Protein AF-0000000072571001 (afdb_homodimer)

Solvent-accessible surface area (backbone atoms only — not comparable to full-atom values): 11442 Å² total; per-residue (Å²): 90,80,46,76,48,47,77,56,49,89,72,65,44,28,41,32,42,46,76,51,81,82,57,65,78,68,49,34,85,64,56,38,36,53,53,48,51,53,49,52,52,49,49,47,65,75,40,72,83,44,43,31,42,28,34,74,52,40,66,81,43,56,66,58,53,50,48,39,51,74,54,68,31,40,85,29,28,51,42,64,42,41,38,82,55,94,92,37,71,28,27,36,32,29,35,32,39,43,59,88,65,54,80,128,90,80,46,76,48,48,77,57,50,89,72,64,44,28,42,31,42,47,74,49,82,81,57,66,76,67,50,34,82,66,55,39,36,53,52,47,50,53,49,51,53,51,49,46,65,74,40,71,83,44,42,30,44,28,36,74,52,40,67,80,43,55,68,58,52,50,46,38,52,74,54,67,31,40,84,28,27,49,41,63,41,42,36,80,55,93,94,36,72,28,27,36,31,29,35,32,38,43,59,88,64,54,81,129

Sequence (208 aa):
MLSAYWEDGKLQKWLEFGIVIYDSKLWGRGIGQDALSFWLKHLFETYPKIQHIGFTTWSGNQGMMRLGEKSGLKLEGQIRKVRYWQETWYDSIKYGILREELKKMLSAYWEDGKLQKWLEFGIVIYDSKLWGRGIGQDALSFWLKHLFETYPKIQHIGFTTWSGNQGMMRLGEKSGLKLEGQIRKVRYWQETWYDSIKYGILREELKK

Radius of gyration: 18.55 Å; Cα contacts (8 Å, |Δi|>4): 361; chains: 2; bounding box: 44×51×36 Å

Foldseek 3Di:
DKAKDAPVPPVRQAIEMDDDDDDVVCCPVPNVLVVVLVVVVVVCVVPVRYFKYKYKDKPVPVVVVSSLVSNPWDWDDWAFQPDDDPNDGITITMTMDTPVRRDD/DKAKDAPVPPVRQAIEMDDDDPDVVCCPVPNVLVVVLVVVVVVCVVPVRYFKYKYKDKPVPVVVVSSLVSNPWDWDDWAFQPDDDPNDGITITMTMDTPVRRDD

InterPro domains:
  IPR000182 GNAT domain [PF13302] (9-74)
  IPR016181 Acyl-CoA N-acyltransferase [SSF55729] (6-99)

Structure (mmCIF, N/CA/C/O backbone):
data_AF-0000000072571001-model_v1
#
loop_
_entity.id
_entity.type
_entity.pdbx_description
1 polymer 'N-acetyltransferase domain-containing protein'
#
loop_
_atom_site.group_PDB
_atom_site.id
_atom_site.type_symbol
_atom_site.label_atom_id
_atom_site.label_alt_id
_atom_site.label_comp_id
_atom_site.label_asym_id
_atom_site.label_entity_id
_atom_site.label_seq_id
_atom_site.pdbx_PDB_ins_code
_atom_site.Cartn_x
_atom_site.Cartn_y
_atom_site.Cartn_z
_atom_site.occupancy
_atom_site.B_iso_or_equiv
_atom_site.auth_seq_id
_atom_site.auth_comp_id
_atom_site.auth_asym_id
_atom_site.auth_atom_id
_atom_site.pdbx_PDB_model_num
ATOM 1 N N . MET A 1 1 ? 7.125 22.031 0.861 1 77.56 1 MET A N 1
ATOM 2 C CA . MET A 1 1 ? 5.852 22.125 0.155 1 77.56 1 MET A CA 1
ATOM 3 C C . MET A 1 1 ? 5.02 20.875 0.349 1 77.56 1 MET A C 1
ATOM 5 O O . MET A 1 1 ? 5.535 19.75 0.251 1 77.56 1 MET A O 1
ATOM 9 N N . LEU A 1 2 ? 3.766 21.109 0.788 1 82.94 2 LEU A N 1
ATOM 10 C CA . LEU A 1 2 ? 2.816 20.016 1.033 1 82.94 2 LEU A CA 1
ATOM 11 C C . LEU A 1 2 ? 1.814 19.906 -0.11 1 82.94 2 LEU A C 1
ATOM 13 O O . LEU A 1 2 ? 1.333 20.922 -0.621 1 82.94 2 LEU A O 1
ATOM 17 N N . SER A 1 3 ? 1.668 18.797 -0.63 1 92.31 3 SER A N 1
ATOM 18 C CA . SER A 1 3 ? 0.665 18.547 -1.66 1 92.31 3 SER A CA 1
ATOM 19 C C . SER A 1 3 ? -0.26 17.406 -1.266 1 92.31 3 SER A C 1
ATOM 21 O O . SER A 1 3 ? 0.086 16.578 -0.411 1 92.31 3 SER A O 1
ATOM 23 N N . ALA A 1 4 ? -1.511 17.469 -1.817 1 96.62 4 ALA A N 1
ATOM 24 C CA . ALA A 1 4 ? -2.477 16.391 -1.613 1 96.62 4 ALA A CA 1
ATOM 25 C C . ALA A 1 4 ? -3.037 15.906 -2.945 1 96.62 4 ALA A C 1
ATOM 27 O O . ALA A 1 4 ? -3.232 16.688 -3.873 1 96.62 4 ALA A O 1
ATOM 28 N N . TYR A 1 5 ? -3.238 14.594 -3.047 1 97 5 TYR A N 1
ATOM 29 C CA . TYR A 1 5 ? -3.781 14.039 -4.285 1 97 5 TYR A CA 1
ATOM 30 C C . TYR A 1 5 ? -4.625 12.805 -4.004 1 97 5 TYR A C 1
ATOM 32 O O . TYR A 1 5 ? -4.469 12.156 -2.963 1 97 5 TYR A O 1
ATOM 40 N N . TRP A 1 6 ? -5.445 12.477 -4.969 1 97.94 6 TRP A N 1
ATOM 41 C CA . TRP A 1 6 ? -6.328 11.328 -4.832 1 97.94 6 TRP A CA 1
ATOM 42 C C . TRP A 1 6 ? -5.695 10.078 -5.43 1 97.94 6 TRP A C 1
ATOM 44 O O . TRP A 1 6 ? -5.496 9.992 -6.645 1 97.94 6 TRP A O 1
ATOM 54 N N . GLU A 1 7 ? -5.488 9.125 -4.559 1 97.19 7 GLU A N 1
ATOM 55 C CA . GLU A 1 7 ? -4.875 7.875 -5 1 97.19 7 GLU A CA 1
ATOM 56 C C . GLU A 1 7 ? -5.836 7.07 -5.871 1 97.19 7 GLU A C 1
ATOM 58 O O . GLU A 1 7 ? -5.406 6.34 -6.766 1 97.19 7 GLU A O 1
ATOM 63 N N . ASP A 1 8 ? -7.129 7.262 -5.641 1 96.75 8 ASP A N 1
ATOM 64 C CA . ASP A 1 8 ? -8.133 6.488 -6.363 1 96.75 8 ASP A CA 1
ATOM 65 C C . ASP A 1 8 ? -8.781 7.324 -7.465 1 96.75 8 ASP A C 1
ATOM 67 O O . ASP A 1 8 ? -9.875 7 -7.934 1 96.75 8 ASP A O 1
ATOM 71 N N . GLY A 1 9 ? -8.148 8.461 -7.773 1 95.38 9 GLY A N 1
ATOM 72 C CA . GLY A 1 9 ? -8.594 9.281 -8.891 1 95.38 9 GLY A CA 1
ATOM 73 C C . GLY A 1 9 ? -9.93 9.961 -8.625 1 95.38 9 GLY A C 1
ATOM 74 O O . GLY A 1 9 ? -10.086 10.672 -7.637 1 95.38 9 GLY A O 1
ATOM 75 N N . LYS A 1 10 ? -10.852 9.633 -9.508 1 96 10 LYS A N 1
ATOM 76 C CA . LYS A 1 10 ? -12.109 10.375 -9.492 1 96 10 LYS A CA 1
ATOM 77 C C . LYS A 1 10 ? -13 9.914 -8.336 1 96 10 LYS A C 1
ATOM 79 O O . LYS A 1 10 ? -13.961 10.594 -7.984 1 96 10 LYS A O 1
ATOM 84 N N . LEU A 1 11 ? -12.703 8.828 -7.766 1 95.5 11 LEU A N 1
ATOM 85 C CA . LEU A 1 11 ? -13.508 8.312 -6.664 1 95.5 11 LEU A CA 1
ATOM 86 C C . LEU A 1 11 ? -13.398 9.211 -5.441 1 95.5 11 LEU A C 1
ATOM 88 O O . LEU A 1 11 ? -14.359 9.367 -4.691 1 95.5 11 LEU A O 1
ATOM 92 N N . GLN A 1 12 ? -12.172 9.844 -5.215 1 97.38 12 GLN A N 1
ATOM 93 C CA . GLN A 1 12 ? -11.906 10.844 -4.18 1 97.38 12 GLN A CA 1
ATOM 94 C C . GLN A 1 12 ? -12.281 10.305 -2.799 1 97.38 12 GLN A C 1
ATOM 96 O O . GLN A 1 12 ? -12.969 10.977 -2.033 1 97.38 12 GLN A O 1
ATOM 101 N N . LYS A 1 13 ? -11.828 9.07 -2.512 1 97.94 13 LYS A N 1
ATOM 102 C CA . LYS A 1 13 ? -12.062 8.453 -1.211 1 97.94 13 LYS A CA 1
ATOM 103 C C . LYS A 1 13 ? -10.75 8.086 -0.531 1 97.94 13 LYS A C 1
ATOM 105 O O . LYS A 1 13 ? -10.727 7.738 0.652 1 97.94 13 LYS A O 1
ATOM 110 N N . TRP A 1 14 ? -9.703 8.18 -1.283 1 98.56 14 TRP A N 1
ATOM 111 C CA . TRP A 1 14 ? -8.375 7.824 -0.791 1 98.56 14 TRP A CA 1
ATOM 112 C C . TRP A 1 14 ? -7.391 8.969 -1.017 1 98.56 14 TRP A C 1
ATOM 114 O O . TRP A 1 14 ? -6.801 9.078 -2.094 1 98.56 14 TRP A O 1
ATOM 124 N N . LEU A 1 15 ? -7.188 9.758 0.065 1 98.44 15 LEU A N 1
ATOM 125 C CA . LEU A 1 15 ? -6.348 10.945 -0.048 1 98.44 15 LEU A CA 1
ATOM 126 C C . LEU A 1 15 ? -4.938 10.664 0.459 1 98.44 15 LEU A C 1
ATOM 128 O O . LEU A 1 15 ? -4.762 10.109 1.547 1 98.44 15 LEU A O 1
ATOM 132 N N . GLU A 1 16 ? -4 10.984 -0.342 1 98.06 16 GLU A N 1
ATOM 133 C CA . GLU A 1 16 ? -2.586 10.938 0.02 1 98.06 16 GLU A CA 1
ATOM 134 C C . GLU A 1 16 ? -1.961 12.328 -0.024 1 98.06 16 GLU A C 1
ATOM 136 O O . GLU A 1 16 ? -2.455 13.219 -0.726 1 98.06 16 GLU A O 1
ATOM 141 N N . PHE A 1 17 ? -0.935 12.43 0.786 1 96.06 17 PHE A N 1
ATOM 142 C CA . PHE A 1 17 ? -0.215 13.695 0.697 1 96.06 17 PHE A CA 1
ATOM 143 C C . PHE A 1 17 ? 1.276 13.453 0.494 1 96.06 17 PHE A C 1
ATOM 145 O O . PHE A 1 17 ? 1.768 12.344 0.71 1 96.06 17 PHE A O 1
ATOM 152 N N . GLY A 1 18 ? 1.906 14.422 -0.068 1 91.94 18 GLY A N 1
ATOM 153 C CA . GLY A 1 18 ? 3.344 14.445 -0.285 1 91.94 18 GLY A CA 1
ATOM 154 C C . GLY A 1 18 ? 4.012 15.695 0.241 1 91.94 18 GLY A C 1
ATOM 155 O O . GLY A 1 18 ? 3.391 16.766 0.3 1 91.94 18 GLY A O 1
ATOM 156 N N . ILE A 1 19 ? 5.258 15.438 0.674 1 83.88 19 ILE A N 1
ATOM 157 C CA . ILE A 1 19 ? 6.02 16.562 1.22 1 83.88 19 ILE A CA 1
ATOM 158 C C . ILE A 1 19 ? 7.359 16.672 0.499 1 83.88 19 ILE A C 1
ATOM 160 O O . ILE A 1 19 ? 8.047 15.672 0.296 1 83.88 19 ILE A O 1
ATOM 164 N N . VAL A 1 20 ? 7.562 17.812 -0.087 1 75.56 20 VAL A N 1
ATOM 165 C CA . VAL A 1 20 ? 8.891 18.094 -0.625 1 75.56 20 VAL A CA 1
ATOM 166 C C . VAL A 1 20 ? 9.656 19 0.345 1 75.56 20 VAL A C 1
ATOM 168 O O . VAL A 1 20 ? 9.203 20.094 0.675 1 75.56 20 VAL A O 1
ATOM 171 N N . ILE A 1 21 ? 10.648 18.359 0.998 1 65.69 21 ILE A N 1
ATOM 172 C CA . ILE A 1 21 ? 11.422 19.125 1.979 1 65.69 21 ILE A CA 1
ATOM 173 C C . ILE A 1 21 ? 12.602 19.797 1.293 1 65.69 21 ILE A C 1
ATOM 175 O O . ILE A 1 21 ? 13.477 19.125 0.743 1 65.69 21 ILE A O 1
ATOM 179 N N . TYR A 1 22 ? 12.508 21 0.86 1 59.5 22 TYR A N 1
ATOM 180 C CA . TYR A 1 22 ? 13.625 21.703 0.242 1 59.5 22 TYR A CA 1
ATOM 181 C C . TYR A 1 22 ? 14.688 22.062 1.276 1 59.5 22 TYR A C 1
ATOM 183 O O . TYR A 1 22 ? 15.883 21.875 1.042 1 59.5 22 TYR A O 1
ATOM 191 N N . ASP A 1 23 ? 14.305 22.875 2.355 1 56.62 23 ASP A N 1
ATOM 192 C CA . ASP A 1 23 ? 15.297 23.344 3.314 1 56.62 23 ASP A CA 1
ATOM 193 C C . ASP A 1 23 ? 15.156 22.625 4.652 1 56.62 23 ASP A C 1
ATOM 195 O O . ASP A 1 23 ? 14.219 22.891 5.41 1 56.62 23 ASP A O 1
ATOM 199 N N . SER A 1 24 ? 15.922 21.594 4.793 1 58.06 24 SER A N 1
ATOM 200 C CA . SER A 1 24 ? 15.977 20.734 5.98 1 58.06 24 SER A CA 1
ATOM 201 C C . SER A 1 24 ? 15.914 21.578 7.254 1 58.06 24 SER A C 1
ATOM 203 O O . SER A 1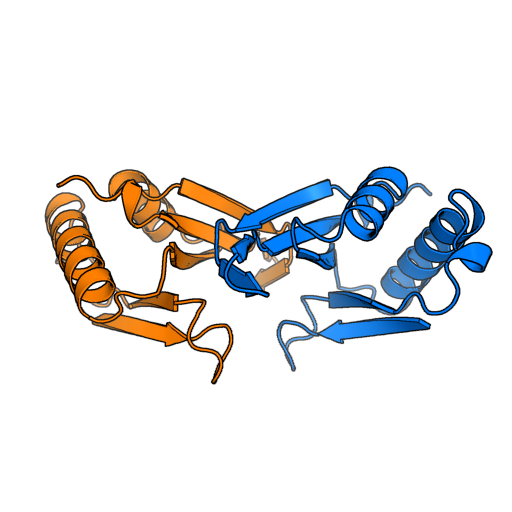 24 ? 15.398 21.109 8.281 1 58.06 24 SER A O 1
ATOM 205 N N . LYS A 1 25 ? 16.453 22.766 7.195 1 57.81 25 LYS A N 1
ATOM 206 C CA . LYS A 1 25 ? 16.531 23.594 8.391 1 57.81 25 LYS A CA 1
ATOM 207 C C . LYS A 1 25 ? 15.148 24 8.883 1 57.81 25 LYS A C 1
ATOM 209 O O . LYS A 1 25 ? 14.953 24.234 10.078 1 57.81 25 LYS A O 1
ATOM 214 N N . LEU A 1 26 ? 14.32 24.219 7.973 1 55.47 26 LEU A N 1
ATOM 215 C CA . LEU A 1 26 ? 12.977 24.672 8.312 1 55.47 26 LEU A CA 1
ATOM 216 C C . LEU A 1 26 ? 12.141 23.531 8.852 1 55.47 26 LEU A C 1
ATOM 218 O O . LEU A 1 26 ? 11.141 23.75 9.547 1 55.47 26 LEU A O 1
ATOM 222 N N . TRP A 1 27 ? 12.539 22.422 8.438 1 59.16 27 TRP A N 1
ATOM 223 C CA . TRP A 1 27 ? 11.797 21.25 8.891 1 59.16 27 TRP A CA 1
ATOM 224 C C . TRP A 1 27 ? 12.438 20.656 10.141 1 59.16 27 TRP A C 1
ATOM 226 O O . TRP A 1 27 ? 12.477 19.438 10.305 1 59.16 27 TRP A O 1
ATOM 236 N N . GLY A 1 28 ? 13.047 21.672 10.789 1 58.56 28 GLY A N 1
ATOM 237 C CA . GLY A 1 28 ? 13.516 21.109 12.047 1 58.56 28 GLY A CA 1
ATOM 238 C C . GLY A 1 28 ? 12.469 20.281 12.758 1 58.56 28 GLY A C 1
ATOM 239 O O . GLY A 1 28 ? 11.289 20.312 12.398 1 58.56 28 GLY A O 1
ATOM 240 N N . ARG A 1 29 ? 12.797 19.328 13.688 1 63.16 29 ARG A N 1
ATOM 241 C CA . ARG A 1 29 ? 12.031 18.234 14.266 1 63.16 29 ARG A CA 1
ATOM 242 C C . ARG A 1 29 ? 10.695 18.734 14.812 1 63.16 29 ARG A C 1
ATOM 244 O O . ARG A 1 29 ? 9.664 18.094 14.602 1 63.16 29 ARG A O 1
ATOM 251 N N . GLY A 1 30 ? 10.586 20.047 15.234 1 69.56 30 GLY A N 1
ATOM 252 C CA . GLY A 1 30 ? 9.406 20.516 15.945 1 69.56 30 GLY A CA 1
ATOM 253 C C . GLY A 1 30 ? 8.461 21.328 15.078 1 69.56 30 GLY A C 1
ATOM 254 O O . GLY A 1 30 ? 7.25 21.094 15.078 1 69.56 30 GLY A O 1
ATOM 255 N N . ILE A 1 31 ? 8.914 22.031 14.18 1 73.12 31 ILE A N 1
ATOM 256 C CA . ILE A 1 31 ? 8.109 22.922 13.352 1 73.12 31 ILE A CA 1
ATOM 257 C C . ILE A 1 31 ? 7.434 22.125 12.234 1 73.12 31 ILE A C 1
ATOM 259 O O . ILE A 1 31 ? 6.254 22.328 11.938 1 73.12 31 ILE A O 1
ATOM 263 N N . GLY A 1 32 ? 8.141 21.234 11.766 1 76.19 32 GLY A N 1
ATOM 264 C CA . GLY A 1 32 ? 7.621 20.391 10.703 1 76.19 32 GLY A CA 1
ATOM 265 C C . GLY A 1 32 ? 6.457 19.516 11.148 1 76.19 32 GLY A C 1
ATOM 266 O O . GLY A 1 32 ? 5.445 19.422 10.445 1 76.19 32 GLY A O 1
ATOM 267 N N . GLN A 1 33 ? 6.582 19.016 12.32 1 84 33 GLN A N 1
ATOM 268 C CA . GLN A 1 33 ? 5.539 18.156 12.875 1 84 33 GLN A CA 1
ATOM 269 C C . GLN A 1 33 ? 4.254 18.953 13.117 1 84 33 GLN A C 1
ATOM 271 O O . GLN A 1 33 ? 3.162 18.484 12.773 1 84 33 GLN A O 1
ATOM 276 N N . ASP A 1 34 ? 4.434 20.062 13.703 1 83.94 34 ASP A N 1
ATOM 277 C CA . ASP A 1 34 ? 3.279 20.906 13.992 1 83.94 34 ASP A CA 1
ATOM 278 C C . ASP A 1 34 ? 2.578 21.344 12.711 1 83.94 34 ASP A C 1
ATOM 280 O O . ASP A 1 34 ? 1.348 21.344 12.641 1 83.94 34 ASP A O 1
ATOM 284 N N . ALA A 1 35 ? 3.332 21.734 11.773 1 84.5 35 ALA A N 1
ATOM 285 C CA . ALA A 1 35 ? 2.781 22.172 10.492 1 84.5 35 ALA A CA 1
ATOM 286 C C . ALA A 1 35 ? 2.01 21.031 9.812 1 84.5 35 ALA A C 1
ATOM 288 O O . ALA A 1 35 ? 0.923 21.25 9.281 1 84.5 35 ALA A O 1
ATOM 289 N N . LEU A 1 36 ? 2.521 19.891 9.898 1 88.69 36 LEU A N 1
ATOM 290 C CA . LEU A 1 36 ? 1.857 18.734 9.297 1 88.69 36 LEU A CA 1
ATOM 291 C C . LEU A 1 36 ? 0.542 18.438 10.008 1 88.69 36 LEU A C 1
ATOM 293 O O . LEU A 1 36 ? -0.477 18.188 9.352 1 88.69 36 LEU A O 1
ATOM 297 N N . SER A 1 37 ? 0.605 18.484 11.242 1 89.44 37 SER A N 1
ATOM 298 C CA . SER A 1 37 ? -0.593 18.203 12.031 1 89.44 37 SER A CA 1
ATOM 299 C C . SER A 1 37 ? -1.712 19.188 11.688 1 89.44 37 SER A C 1
ATOM 301 O O . SER A 1 37 ? -2.865 18.781 11.516 1 89.44 37 SER A O 1
ATOM 303 N N . PHE A 1 38 ? -1.373 20.438 11.656 1 90.06 38 PHE A N 1
ATOM 304 C CA . PHE A 1 38 ? -2.354 21.453 11.312 1 90.06 38 PHE A CA 1
ATOM 305 C C . PHE A 1 38 ? -2.889 21.234 9.898 1 90.06 38 PHE A C 1
ATOM 307 O O . PHE A 1 38 ? -4.09 21.375 9.656 1 90.06 38 PHE A O 1
ATOM 314 N N . TRP A 1 39 ? -2.039 20.938 9.109 1 92.5 39 TRP A N 1
ATOM 315 C CA . TRP A 1 39 ? -2.428 20.75 7.719 1 92.5 39 TRP A CA 1
ATOM 316 C C . TRP A 1 39 ? -3.334 19.531 7.57 1 92.5 39 TRP A C 1
ATOM 318 O O . TRP A 1 39 ? -4.324 19.578 6.832 1 92.5 39 TRP A O 1
ATOM 328 N N . LEU A 1 40 ? -3.045 18.453 8.234 1 95.06 40 LEU A N 1
ATOM 329 C CA . LEU A 1 40 ? -3.887 17.266 8.203 1 95.06 40 LEU A CA 1
ATOM 330 C C . LEU A 1 40 ? -5.293 17.578 8.711 1 95.06 40 LEU A C 1
ATOM 332 O O . LEU A 1 40 ? -6.281 17.125 8.125 1 95.06 40 LEU A O 1
ATOM 336 N N . LYS A 1 41 ? -5.312 18.328 9.758 1 95.31 41 LYS A N 1
ATOM 337 C CA . LYS A 1 41 ? -6.609 18.75 10.281 1 95.31 41 LYS A CA 1
ATOM 338 C C . LYS A 1 41 ? -7.395 19.531 9.227 1 95.31 41 LYS A C 1
ATOM 340 O O . LYS A 1 41 ? -8.586 19.281 9.031 1 95.31 41 LYS A O 1
ATOM 345 N N . HIS A 1 42 ? -6.73 20.422 8.633 1 96.25 42 HIS A N 1
ATOM 346 C CA . HIS A 1 42 ? -7.348 21.219 7.582 1 96.25 42 HIS A CA 1
ATOM 347 C C . HIS A 1 42 ? -7.875 20.344 6.449 1 96.25 42 HIS A C 1
ATOM 349 O O . HIS A 1 42 ? -8.977 20.562 5.949 1 96.25 42 HIS A O 1
ATOM 355 N N . LEU A 1 43 ? -7.152 19.359 6.031 1 96.88 43 LEU A N 1
ATOM 356 C CA . LEU A 1 43 ? -7.555 18.469 4.949 1 96.88 43 LEU A CA 1
ATOM 357 C C . LEU A 1 43 ? -8.812 17.688 5.328 1 96.88 43 LEU A C 1
ATOM 359 O O . LEU A 1 43 ? -9.734 17.562 4.523 1 96.88 43 LEU A O 1
ATOM 363 N N . PHE A 1 44 ? -8.852 17.172 6.539 1 97.56 44 PHE A N 1
ATOM 364 C CA . PHE A 1 44 ? -10.031 16.438 6.988 1 97.56 44 PHE A CA 1
ATOM 365 C C . PHE A 1 44 ? -11.258 17.344 7.027 1 97.56 44 PHE A C 1
ATOM 367 O O . PHE A 1 44 ? -12.375 16.891 6.77 1 97.56 44 PHE A O 1
ATOM 374 N N . GLU A 1 45 ? -11.039 18.562 7.371 1 97 45 GLU A N 1
ATOM 375 C CA . GLU A 1 45 ? -12.148 19.516 7.387 1 97 45 GLU A CA 1
ATOM 376 C C . GLU A 1 45 ? -12.625 19.828 5.973 1 97 45 GLU A C 1
ATOM 378 O O . GLU A 1 45 ? -13.82 19.984 5.73 1 97 45 GLU A O 1
ATOM 383 N N . THR A 1 46 ? -11.711 19.938 5.09 1 97.12 46 THR A N 1
ATOM 384 C CA . THR A 1 46 ? -12 20.25 3.697 1 97.12 46 THR A CA 1
ATOM 385 C C . THR A 1 46 ? -12.727 19.094 3.018 1 97.12 46 THR A C 1
ATOM 387 O O . THR A 1 46 ? -13.594 19.312 2.172 1 97.12 46 THR A O 1
ATOM 390 N N . TYR A 1 47 ? -12.297 17.906 3.4 1 97.38 47 TYR A N 1
ATOM 391 C CA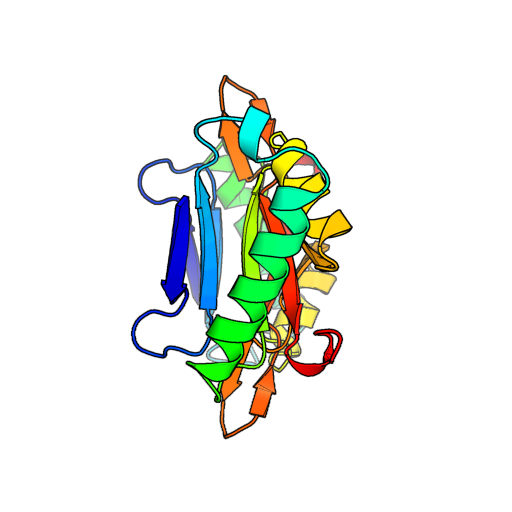 . TYR A 1 47 ? -12.898 16.703 2.83 1 97.38 47 TYR A CA 1
ATOM 392 C C . TYR A 1 47 ? -13.586 15.875 3.908 1 97.38 47 TYR A C 1
ATOM 394 O O . TYR A 1 47 ? -13.047 14.859 4.363 1 97.38 47 TYR A O 1
ATOM 402 N N . PRO A 1 48 ? -14.734 16.141 4.203 1 96.31 48 PRO A N 1
ATOM 403 C CA . PRO A 1 48 ? -15.406 15.547 5.367 1 96.31 48 PRO A CA 1
ATOM 404 C C . PRO A 1 48 ? -15.766 14.078 5.16 1 96.31 48 PRO A C 1
ATOM 406 O O . PRO A 1 48 ? -16.047 13.367 6.125 1 96.31 48 PRO A O 1
ATOM 409 N N . LYS A 1 49 ? -15.688 13.602 4 1 96.38 49 LYS A N 1
ATOM 410 C CA . LYS A 1 49 ? -16.141 12.234 3.742 1 96.38 49 LYS A CA 1
ATOM 411 C C . LYS A 1 49 ? -15.016 11.227 3.982 1 96.38 49 LYS A C 1
ATOM 413 O O . LYS A 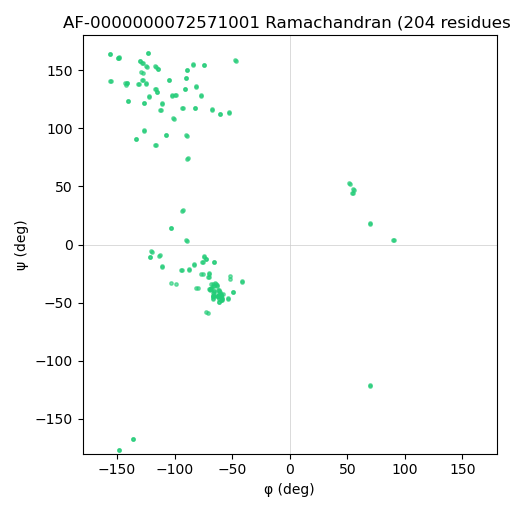1 49 ? -15.273 10.047 4.23 1 96.38 49 LYS A O 1
ATOM 418 N N . ILE A 1 50 ? -13.836 11.672 3.934 1 97.69 50 ILE A N 1
ATOM 419 C CA . ILE A 1 50 ? -12.75 10.703 4.027 1 97.69 50 ILE A CA 1
ATOM 420 C C . ILE A 1 50 ? -12.461 10.398 5.496 1 97.69 50 ILE A C 1
ATOM 422 O O . ILE A 1 50 ? -12.711 11.227 6.371 1 97.69 50 ILE A O 1
ATOM 426 N N . GLN A 1 51 ? -11.906 9.211 5.684 1 98.31 51 GLN A N 1
ATOM 427 C CA . GLN A 1 51 ? -11.609 8.734 7.031 1 98.31 51 GLN A CA 1
ATOM 428 C C . GLN A 1 51 ? -10.102 8.617 7.246 1 98.31 51 GLN A C 1
ATOM 430 O O . GLN A 1 51 ? -9.641 8.422 8.375 1 98.31 51 GLN A O 1
ATOM 435 N N . HIS A 1 52 ? -9.43 8.75 6.203 1 98.62 52 HIS A N 1
ATOM 436 C CA . HIS A 1 52 ? -8.016 8.391 6.207 1 98.62 52 HIS A CA 1
ATOM 437 C C . HIS A 1 52 ? -7.199 9.359 5.363 1 98.62 52 HIS A C 1
ATOM 439 O O . HIS A 1 52 ? -7.645 9.789 4.297 1 98.62 52 HIS A O 1
ATOM 445 N N . ILE A 1 53 ? -6.078 9.727 5.863 1 98.38 53 ILE A N 1
ATOM 446 C CA . ILE A 1 53 ? -5.051 10.398 5.074 1 98.38 53 ILE A CA 1
ATOM 447 C C . ILE A 1 53 ? -3.699 9.727 5.301 1 98.38 53 ILE A C 1
ATOM 449 O O . ILE A 1 53 ? -3.357 9.375 6.43 1 98.38 53 ILE A O 1
ATOM 453 N N . GLY A 1 54 ? -2.941 9.547 4.25 1 97.88 54 GLY A N 1
ATOM 454 C CA . GLY A 1 54 ? -1.637 8.922 4.402 1 97.88 54 GLY A CA 1
ATOM 455 C C . GLY A 1 54 ? -0.614 9.422 3.4 1 97.88 54 GLY A C 1
ATOM 456 O O . GLY A 1 54 ? -0.88 10.367 2.656 1 97.88 54 GLY A O 1
ATOM 457 N N . PHE A 1 55 ? 0.515 8.883 3.439 1 97.19 55 PHE A N 1
ATOM 458 C CA . PHE A 1 55 ? 1.548 9.133 2.441 1 97.19 55 PHE A CA 1
ATOM 459 C C . PHE A 1 55 ? 2.426 7.902 2.252 1 97.19 55 PHE A C 1
ATOM 461 O O . PHE A 1 55 ? 2.432 7 3.094 1 97.19 55 PHE A O 1
ATOM 468 N N . THR A 1 56 ? 3.066 7.918 1.144 1 97.62 56 THR A N 1
ATOM 469 C CA . THR A 1 56 ? 3.992 6.844 0.805 1 97.62 56 THR A CA 1
ATOM 470 C C . THR A 1 56 ? 5.418 7.371 0.696 1 97.62 56 THR A C 1
ATOM 472 O O . THR A 1 56 ? 5.648 8.453 0.151 1 97.62 56 THR A O 1
ATOM 475 N N . THR A 1 57 ? 6.328 6.66 1.3 1 96 57 THR A N 1
ATOM 476 C CA . THR A 1 57 ? 7.758 6.914 1.166 1 96 57 THR A CA 1
ATOM 477 C C . THR A 1 57 ? 8.523 5.605 0.981 1 96 57 THR A C 1
ATOM 479 O O . THR A 1 57 ? 7.945 4.598 0.563 1 96 57 THR A O 1
ATOM 482 N N . T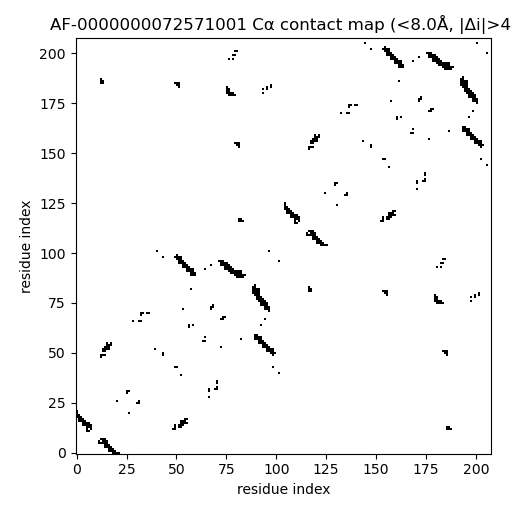RP A 1 58 ? 9.812 5.645 1.103 1 97.19 58 TRP A N 1
ATOM 483 C CA . TRP A 1 58 ? 10.609 4.434 0.948 1 97.19 58 TRP A CA 1
ATOM 484 C C . TRP A 1 58 ? 11.578 4.266 2.113 1 97.19 58 TRP A C 1
ATOM 486 O O . TRP A 1 58 ? 11.867 5.23 2.828 1 97.19 58 TRP A O 1
ATOM 496 N N . SER A 1 59 ? 12.023 3.076 2.348 1 97.88 59 SER A N 1
ATOM 497 C CA . SER A 1 59 ? 12.734 2.699 3.562 1 97.88 59 SER A CA 1
ATOM 498 C C . SER A 1 59 ? 14.078 3.42 3.66 1 97.88 59 SER A C 1
ATOM 500 O O . SER A 1 59 ? 14.688 3.461 4.73 1 97.88 59 SER A O 1
ATOM 502 N N . GLY A 1 60 ? 14.57 3.992 2.641 1 95.88 60 GLY A N 1
ATOM 503 C CA . GLY A 1 60 ? 15.781 4.789 2.678 1 95.88 60 GLY A CA 1
ATOM 504 C C . GLY A 1 60 ? 15.539 6.219 3.123 1 95.88 60 GLY A C 1
ATOM 505 O O . GLY A 1 60 ? 16.484 6.945 3.434 1 95.88 60 GLY A O 1
ATOM 506 N N . ASN A 1 61 ? 14.32 6.621 3.064 1 92.75 61 ASN A N 1
ATOM 507 C CA . ASN A 1 61 ? 13.969 7.973 3.479 1 92.75 61 ASN A CA 1
ATOM 508 C C . ASN A 1 61 ? 13.656 8.039 4.969 1 92.75 61 ASN A C 1
ATOM 510 O O . ASN A 1 61 ? 12.508 8.258 5.359 1 92.75 61 ASN A O 1
ATOM 514 N N . GLN A 1 62 ? 14.68 7.969 5.734 1 92.62 62 GLN A N 1
ATOM 515 C CA . GLN A 1 62 ? 14.539 7.871 7.184 1 92.62 62 GLN A CA 1
ATOM 516 C C . GLN A 1 62 ? 13.914 9.133 7.758 1 92.62 62 GLN A C 1
ATOM 518 O O . GLN A 1 62 ? 13.172 9.078 8.742 1 92.62 62 GLN A O 1
ATOM 523 N N . GLY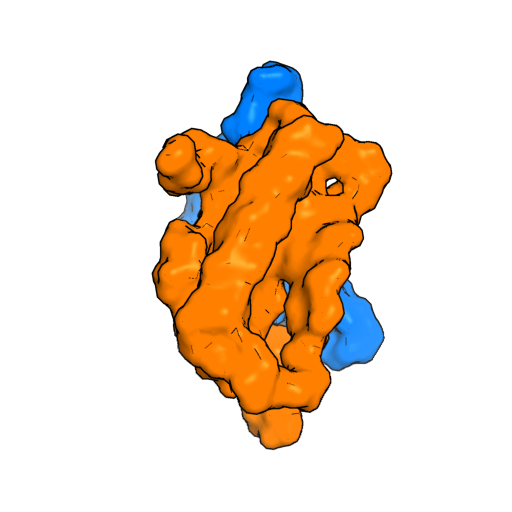 A 1 63 ? 14.203 10.203 7.172 1 86.38 63 GLY A N 1
ATOM 524 C CA . GLY A 1 63 ? 13.633 11.461 7.629 1 86.38 63 GLY A CA 1
ATOM 525 C C . GLY A 1 63 ? 12.117 11.492 7.551 1 86.38 63 GLY A C 1
ATOM 526 O O . GLY A 1 63 ? 11.453 11.883 8.516 1 86.38 63 GLY A O 1
ATOM 527 N N . MET A 1 64 ? 11.625 11.07 6.445 1 90.38 64 MET A N 1
ATOM 528 C CA . MET A 1 64 ? 10.172 11.062 6.27 1 90.38 64 MET A CA 1
ATOM 529 C C . MET A 1 64 ? 9.523 10.016 7.164 1 90.38 64 MET A C 1
ATOM 531 O O . MET A 1 64 ? 8.422 10.227 7.68 1 90.38 64 MET A O 1
ATOM 535 N N . MET A 1 65 ? 10.172 8.938 7.277 1 93.56 65 MET A N 1
ATOM 536 C CA . MET A 1 65 ? 9.641 7.918 8.172 1 93.56 65 MET A CA 1
ATOM 537 C C . MET A 1 65 ? 9.539 8.445 9.602 1 93.56 65 MET A C 1
ATOM 539 O O . MET A 1 65 ? 8.508 8.266 10.258 1 93.56 65 MET A O 1
ATOM 543 N N . ARG A 1 66 ? 10.555 9.102 10.062 1 91.12 66 ARG A N 1
ATOM 544 C CA . ARG A 1 66 ? 10.539 9.688 11.391 1 91.12 66 ARG A CA 1
ATOM 545 C C . ARG A 1 66 ? 9.445 10.742 11.516 1 91.12 66 ARG A C 1
ATOM 547 O O . ARG A 1 66 ? 8.797 10.852 12.562 1 91.12 66 ARG A O 1
ATOM 554 N N . LEU A 1 67 ? 9.289 11.469 10.484 1 88.06 67 LEU A N 1
ATOM 555 C CA . LEU A 1 67 ? 8.25 12.492 10.484 1 88.06 67 LEU A CA 1
ATOM 556 C C . LEU A 1 67 ? 6.871 11.867 10.664 1 88.06 67 LEU A C 1
ATOM 558 O O . LEU A 1 67 ? 6.059 12.359 11.453 1 88.06 67 LEU A O 1
ATOM 562 N N . GLY A 1 68 ? 6.57 10.836 9.875 1 91 68 GLY A N 1
ATOM 563 C CA . GLY A 1 68 ? 5.305 10.133 10.031 1 91 68 GLY A CA 1
ATOM 564 C C . GLY A 1 68 ? 5.066 9.641 11.453 1 91 68 GLY A C 1
ATOM 565 O O . GLY A 1 68 ? 4.008 9.898 12.031 1 91 68 GLY A O 1
ATOM 566 N N . GLU A 1 69 ? 6.078 9.062 11.992 1 93.31 69 GLU A N 1
ATOM 567 C CA . GLU A 1 69 ? 5.98 8.508 13.344 1 93.31 69 GLU A CA 1
ATOM 568 C C . GLU A 1 69 ? 5.797 9.609 14.375 1 93.31 69 GLU A C 1
ATOM 570 O O . GLU A 1 69 ? 4.93 9.516 15.25 1 93.31 69 GLU A O 1
ATOM 575 N N . LYS A 1 70 ? 6.562 10.656 14.234 1 89.62 70 LYS A N 1
ATOM 576 C CA . LYS A 1 70 ? 6.516 11.758 15.188 1 89.62 70 LYS A CA 1
ATOM 577 C C . LYS A 1 70 ? 5.207 12.531 15.07 1 89.62 70 LYS A C 1
ATOM 579 O O . LYS A 1 70 ? 4.781 13.195 16.031 1 89.62 70 LYS A O 1
ATOM 584 N N . SER A 1 71 ? 4.637 12.445 13.922 1 90.38 71 SER A N 1
ATOM 585 C CA . SER A 1 71 ? 3.404 13.195 13.688 1 90.38 71 SER A CA 1
ATOM 586 C C . SER A 1 71 ? 2.176 12.367 14.055 1 90.38 71 SER A C 1
ATOM 588 O O . SER A 1 71 ? 1.046 12.766 13.766 1 90.38 71 SER A O 1
ATOM 590 N N . GLY A 1 72 ? 2.393 11.188 14.578 1 93 72 GLY A N 1
ATOM 591 C CA . GLY A 1 72 ? 1.289 10.391 15.078 1 93 72 GLY A CA 1
ATOM 592 C C . GLY A 1 72 ? 0.69 9.469 14.031 1 93 72 GLY A C 1
ATOM 593 O O . GLY A 1 72 ? -0.342 8.836 14.266 1 93 72 GLY A O 1
ATOM 594 N N . LEU A 1 73 ? 1.275 9.453 12.852 1 96.56 73 LEU A N 1
ATOM 595 C CA . LEU A 1 73 ? 0.802 8.516 11.836 1 96.56 73 LEU A CA 1
ATOM 596 C C . LEU A 1 73 ? 1.251 7.098 12.164 1 96.56 73 LEU A C 1
ATOM 598 O O . LEU A 1 73 ? 2.244 6.898 12.867 1 96.56 73 LEU A O 1
ATOM 602 N N . LYS A 1 74 ? 0.5 6.141 11.664 1 98.25 74 LYS A N 1
ATOM 603 C CA . LYS A 1 74 ? 0.808 4.73 11.891 1 98.25 74 LYS A CA 1
ATOM 604 C C . LYS A 1 74 ? 1.398 4.09 10.641 1 98.25 74 LYS A C 1
ATOM 606 O O . LYS A 1 74 ? 0.967 4.383 9.523 1 98.25 74 LYS A O 1
ATOM 611 N N . LEU A 1 75 ? 2.359 3.225 10.883 1 98.62 75 LEU A N 1
ATOM 612 C CA . LEU A 1 75 ? 2.863 2.406 9.781 1 98.62 75 LEU A CA 1
ATOM 613 C C . LE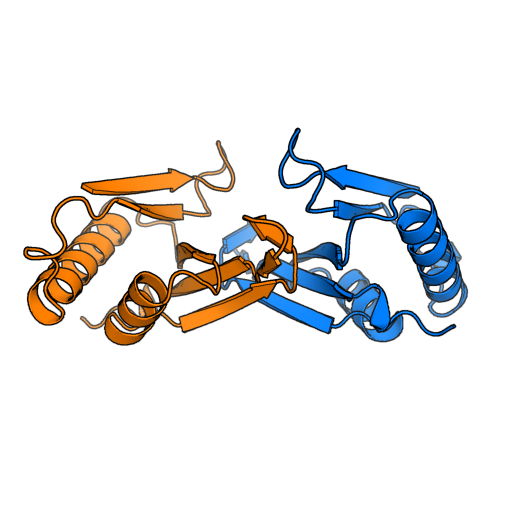U A 1 75 ? 1.801 1.422 9.305 1 98.62 75 LEU A C 1
ATOM 615 O O . LEU A 1 75 ? 1.43 0.501 10.039 1 98.62 75 LEU A O 1
ATOM 619 N N . GLU A 1 76 ? 1.412 1.608 8.094 1 98.81 76 GLU A N 1
ATOM 620 C CA . GLU A 1 76 ? 0.301 0.8 7.598 1 98.81 76 GLU A CA 1
ATOM 621 C C . GLU A 1 76 ? 0.769 -0.194 6.539 1 98.81 76 GLU A C 1
ATOM 623 O O . GLU A 1 76 ? 0.054 -1.143 6.211 1 98.81 76 GLU A O 1
ATOM 628 N N . GLY A 1 77 ? 1.907 0.098 5.992 1 98.75 77 GLY A N 1
ATOM 629 C CA . GLY A 1 77 ? 2.396 -0.813 4.969 1 98.75 77 GLY A CA 1
ATOM 630 C C . GLY A 1 77 ? 3.904 -0.778 4.812 1 98.75 77 GLY A C 1
ATOM 631 O O . GLY A 1 77 ? 4.52 0.283 4.918 1 98.75 77 GLY A O 1
ATOM 632 N N . GLN A 1 78 ? 4.473 -1.857 4.621 1 98.81 78 GLN A N 1
ATOM 633 C CA . GLN A 1 78 ? 5.852 -2.068 4.191 1 98.81 78 GLN A CA 1
ATOM 634 C C . GLN A 1 78 ? 5.926 -3.104 3.072 1 98.81 78 GLN A C 1
ATOM 636 O O . GLN A 1 78 ? 5.973 -4.309 3.334 1 98.81 78 GLN A O 1
ATOM 641 N N . ILE A 1 79 ? 5.852 -2.656 1.882 1 98.81 79 ILE A N 1
ATOM 642 C CA . ILE A 1 79 ? 5.984 -3.523 0.716 1 98.81 79 ILE A CA 1
ATOM 643 C C . ILE A 1 79 ? 7.461 -3.754 0.41 1 98.81 79 ILE A C 1
ATOM 645 O O . ILE A 1 79 ? 8.164 -2.834 -0.014 1 98.81 79 ILE A O 1
ATOM 649 N N . ARG A 1 80 ? 7.855 -4.965 0.5 1 98.81 80 ARG A N 1
ATOM 650 C CA . ARG A 1 80 ? 9.281 -5.281 0.579 1 98.81 80 ARG A CA 1
ATOM 651 C C . ARG A 1 80 ? 9.914 -5.285 -0.806 1 98.81 80 ARG A C 1
ATOM 653 O O . ARG A 1 80 ? 9.344 -5.809 -1.761 1 98.81 80 ARG A O 1
ATOM 660 N N . LYS A 1 81 ? 11.102 -4.672 -0.902 1 98.75 81 LYS A N 1
ATOM 661 C CA . LYS A 1 81 ? 12.008 -4.754 -2.041 1 98.75 81 LYS A CA 1
ATOM 662 C C . LYS A 1 81 ? 11.289 -4.422 -3.344 1 98.75 81 LYS A C 1
ATOM 664 O O . LYS A 1 81 ? 11.391 -5.16 -4.324 1 98.75 81 LYS A O 1
ATOM 669 N N . VAL A 1 82 ? 10.586 -3.256 -3.402 1 98.69 82 VAL A N 1
ATOM 670 C CA . VAL A 1 82 ? 9.852 -2.891 -4.609 1 98.69 82 VAL A CA 1
ATOM 671 C C . VAL A 1 82 ? 10.383 -1.567 -5.156 1 98.69 82 VAL A C 1
ATOM 673 O O . VAL A 1 82 ? 9.953 -1.111 -6.219 1 98.69 82 VAL A O 1
ATOM 676 N N . ARG A 1 83 ? 11.242 -0.97 -4.445 1 98.12 83 ARG A N 1
ATOM 677 C CA . ARG A 1 83 ? 11.875 0.266 -4.887 1 98.12 83 ARG A CA 1
ATOM 678 C C . ARG A 1 83 ? 13.352 0.043 -5.199 1 98.12 83 ARG A C 1
ATOM 680 O O . ARG A 1 83 ? 14.125 -0.35 -4.324 1 98.12 83 ARG A O 1
ATOM 687 N N . TYR A 1 84 ? 13.719 0.349 -6.492 1 97.38 84 TYR A N 1
ATOM 688 C CA . TYR A 1 84 ? 15.086 0.109 -6.938 1 97.38 84 TYR A CA 1
ATOM 689 C C . TYR A 1 84 ? 15.805 1.422 -7.207 1 97.38 84 TYR A C 1
ATOM 691 O O . TYR A 1 84 ? 15.414 2.184 -8.094 1 97.38 84 TYR A O 1
ATOM 699 N N . TRP A 1 85 ? 16.828 1.643 -6.402 1 96 85 TRP A N 1
ATOM 700 C CA . TRP A 1 85 ? 17.641 2.852 -6.531 1 96 85 TRP A CA 1
ATOM 701 C C . TRP A 1 85 ? 19.109 2.541 -6.316 1 96 85 TRP A C 1
ATOM 703 O O . TRP A 1 85 ? 19.5 1.958 -5.301 1 96 85 TRP A O 1
ATOM 713 N N . GLN A 1 86 ? 19.984 2.852 -7.246 1 95.56 86 GLN A N 1
ATOM 714 C CA . GLN A 1 86 ? 21.422 2.652 -7.191 1 95.56 86 GLN A CA 1
ATOM 715 C C . GLN A 1 86 ? 21.766 1.199 -6.875 1 95.56 86 GLN A C 1
ATOM 717 O O . GLN A 1 86 ? 22.531 0.924 -5.957 1 95.56 86 GLN A O 1
ATOM 722 N N . GLU A 1 87 ? 21.078 0.388 -7.539 1 95.5 87 GLU A N 1
ATOM 723 C CA . GLU A 1 87 ? 21.344 -1.047 -7.52 1 95.5 87 GLU A CA 1
ATOM 724 C C . GLU A 1 87 ? 20.984 -1.657 -6.168 1 95.5 87 GLU A C 1
ATOM 726 O O . GLU A 1 87 ? 21.5 -2.709 -5.797 1 95.5 87 GLU A O 1
ATOM 731 N N . THR A 1 88 ? 20.219 -0.941 -5.473 1 97.75 88 THR A N 1
ATOM 732 C CA . THR A 1 88 ? 19.781 -1.427 -4.168 1 97.75 88 THR A CA 1
ATOM 733 C C . THR A 1 88 ? 18.25 -1.423 -4.078 1 97.75 88 THR A C 1
ATOM 735 O O . THR A 1 88 ? 17.609 -0.473 -4.52 1 97.75 88 THR A O 1
ATOM 738 N N . TRP A 1 89 ? 17.75 -2.498 -3.48 1 98.19 89 TRP A N 1
ATOM 739 C CA . TRP A 1 89 ? 16.312 -2.615 -3.283 1 98.19 89 TRP A CA 1
ATOM 740 C C . TRP A 1 89 ? 15.898 -2.033 -1.938 1 98.19 89 TRP A C 1
ATOM 742 O O . TRP A 1 89 ? 16.531 -2.293 -0.917 1 98.19 89 TRP A O 1
ATOM 752 N N . TYR A 1 90 ? 14.844 -1.238 -1.992 1 98.56 90 TYR A N 1
ATOM 753 C CA . TYR A 1 90 ? 14.234 -0.671 -0.794 1 98.56 90 TYR A CA 1
ATOM 754 C C . TYR A 1 90 ? 12.766 -1.046 -0.706 1 98.56 90 TYR A C 1
ATOM 756 O O . TYR A 1 90 ? 12.18 -1.525 -1.68 1 98.56 90 TYR A O 1
ATOM 764 N N . ASP A 1 91 ? 12.25 -0.848 0.458 1 98.81 91 ASP A N 1
ATOM 765 C CA . ASP A 1 91 ? 10.836 -1.099 0.686 1 98.81 91 ASP A CA 1
ATOM 766 C C . ASP A 1 91 ? 10.008 0.158 0.424 1 98.81 91 ASP A C 1
ATOM 768 O O . ASP A 1 91 ? 10.469 1.274 0.665 1 98.81 91 ASP A O 1
ATOM 772 N N . SER A 1 92 ? 8.805 -0.009 -0.138 1 98.69 92 SER A N 1
ATOM 773 C CA . SER A 1 92 ? 7.801 1.053 -0.079 1 98.69 92 SER A CA 1
ATOM 774 C C . SER A 1 92 ? 7.137 1.108 1.292 1 98.69 92 SER A C 1
ATOM 776 O O . SER A 1 92 ? 6.699 0.082 1.818 1 98.69 92 SER A O 1
ATOM 778 N N . ILE A 1 93 ? 7.117 2.254 1.865 1 98.69 93 ILE A N 1
ATOM 779 C CA . ILE A 1 93 ? 6.617 2.441 3.223 1 98.69 93 ILE A CA 1
ATOM 780 C C . ILE A 1 93 ? 5.375 3.33 3.195 1 98.69 93 ILE A C 1
ATOM 782 O O . ILE A 1 93 ? 5.379 4.395 2.57 1 98.69 93 ILE A O 1
ATOM 786 N N . LYS A 1 94 ? 4.352 2.885 3.863 1 98.69 94 LYS A N 1
ATOM 787 C CA . LYS A 1 94 ? 3.105 3.645 3.887 1 98.69 94 LYS A CA 1
ATOM 788 C C . LYS A 1 94 ? 2.703 3.996 5.316 1 98.69 94 LYS A C 1
ATOM 790 O O . LYS A 1 94 ? 2.643 3.121 6.184 1 98.69 94 LYS A O 1
ATOM 795 N N . TYR A 1 95 ? 2.463 5.258 5.52 1 98.25 95 TYR A N 1
ATOM 796 C CA . TYR A 1 95 ? 1.931 5.762 6.781 1 98.25 95 TYR A CA 1
ATOM 797 C C . TYR A 1 95 ? 0.531 6.332 6.59 1 98.25 95 TYR A C 1
ATOM 799 O O . TYR A 1 95 ? 0.181 6.789 5.5 1 98.25 95 TYR A O 1
ATOM 807 N N . GLY A 1 96 ? -0.235 6.25 7.645 1 98.38 96 GLY A N 1
ATOM 808 C CA . GLY A 1 96 ? -1.567 6.828 7.57 1 98.38 96 GLY A CA 1
ATOM 809 C C . GLY A 1 96 ? -2.137 7.191 8.93 1 98.38 96 GLY A C 1
ATOM 810 O O . GLY A 1 96 ? -1.623 6.75 9.961 1 98.38 96 GLY A O 1
ATOM 811 N N . ILE A 1 97 ? -3.172 8.008 8.914 1 98.19 97 ILE A N 1
ATOM 812 C CA . ILE A 1 97 ? -3.891 8.422 10.117 1 98.19 97 ILE A CA 1
ATOM 813 C C . ILE A 1 97 ? -5.391 8.484 9.82 1 98.19 97 ILE A C 1
ATOM 815 O O . ILE A 1 97 ? -5.797 8.906 8.734 1 98.19 97 ILE A O 1
ATOM 819 N N . LEU A 1 98 ? -6.137 8.008 10.797 1 98.38 98 LEU A N 1
ATOM 820 C CA . LEU A 1 98 ? -7.59 8.102 10.672 1 98.38 98 LEU A CA 1
ATOM 821 C C . LEU A 1 98 ? -8.102 9.422 11.25 1 98.38 98 LEU A C 1
ATOM 823 O O . LEU A 1 98 ? -7.5 9.969 12.18 1 98.38 98 LEU A O 1
ATOM 827 N N . ARG A 1 99 ? -9.172 9.828 10.648 1 96.81 99 ARG A N 1
ATOM 828 C CA . ARG A 1 99 ? -9.844 11.023 11.148 1 96.81 99 ARG A CA 1
ATOM 829 C C . ARG A 1 99 ? -10.047 10.945 12.656 1 96.81 99 ARG A C 1
ATOM 831 O O . ARG A 1 99 ? -9.805 11.922 13.375 1 96.81 99 ARG A O 1
ATOM 838 N N . GLU A 1 100 ? -10.414 9.82 13.18 1 96.31 100 GLU A N 1
ATOM 839 C CA . GLU A 1 100 ? -10.742 9.625 14.586 1 96.31 100 GLU A CA 1
ATOM 840 C C . GLU A 1 100 ? -9.484 9.617 15.453 1 96.31 100 GLU A C 1
ATOM 842 O O . GLU A 1 100 ? -9.562 9.719 16.672 1 96.31 100 GLU A O 1
ATOM 847 N N . GLU A 1 101 ? -8.383 9.555 14.844 1 95.06 101 GLU A N 1
ATOM 848 C CA . GLU A 1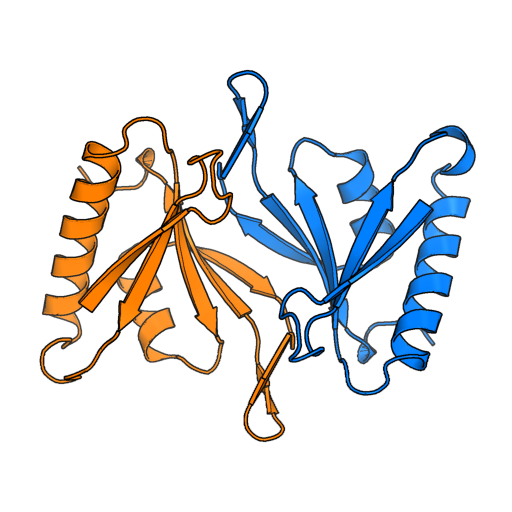 101 ? -7.125 9.508 15.578 1 95.06 101 GLU A CA 1
ATOM 849 C C . GLU A 1 101 ? -6.531 10.906 15.75 1 95.06 101 GLU A C 1
ATOM 851 O O . GLU A 1 101 ? -5.609 11.102 16.547 1 95.06 101 GLU A O 1
ATOM 856 N N . LEU A 1 102 ? -6.957 11.812 14.867 1 85.94 102 LEU A N 1
ATOM 857 C CA . LEU A 1 102 ? -6.434 13.172 14.984 1 85.94 102 LEU A CA 1
ATOM 858 C C . LEU A 1 102 ? -6.789 13.781 16.344 1 85.94 102 LEU A C 1
ATOM 860 O O . LEU A 1 102 ? -7.914 13.625 16.812 1 85.94 102 LEU A O 1
ATOM 864 N N . LYS A 1 103 ? -5.73 13.953 17.062 1 68.94 103 LYS A N 1
ATOM 865 C CA . LYS A 1 103 ? -5.926 14.586 18.359 1 68.94 103 LYS A CA 1
ATOM 866 C C . LYS A 1 103 ? -6.684 15.906 18.219 1 68.94 103 LYS A C 1
ATOM 868 O O . LYS A 1 103 ? -6.395 16.703 17.328 1 68.94 103 LYS A O 1
ATOM 873 N N . LYS A 1 104 ? -8.062 15.961 18.828 1 54.62 104 LYS A N 1
ATOM 874 C CA . LYS A 1 104 ? -8.812 17.203 19.016 1 54.62 104 LYS A CA 1
ATOM 875 C C . LYS A 1 104 ? -7.922 18.297 19.578 1 54.62 104 LYS A C 1
ATOM 877 O O . LYS A 1 104 ? -6.965 18.016 20.297 1 54.62 104 LYS A O 1
ATOM 882 N N . MET B 1 1 ? -8.875 -16.062 -14.047 1 78.12 1 MET B N 1
ATOM 883 C CA . MET B 1 1 ? -7.895 -15.438 -14.93 1 78.12 1 MET B CA 1
ATOM 884 C C . MET B 1 1 ? -6.871 -14.648 -14.117 1 78.12 1 MET B C 1
ATOM 886 O O . MET B 1 1 ? -7.23 -13.914 -13.195 1 78.12 1 MET B O 1
ATOM 890 N N . LEU B 1 2 ? -5.586 -14.953 -14.406 1 83.5 2 LEU B N 1
ATOM 891 C CA . LEU B 1 2 ? -4.465 -14.305 -13.734 1 83.5 2 LEU B CA 1
ATOM 892 C C . LEU B 1 2 ? -3.844 -13.234 -14.625 1 83.5 2 LEU B C 1
ATOM 894 O O . LEU B 1 2 ? -3.686 -13.438 -15.828 1 83.5 2 LEU B O 1
ATOM 898 N N . SER B 1 3 ? -3.699 -12.109 -14.133 1 92.38 3 SER B N 1
ATOM 899 C CA . SER B 1 3 ? -3.027 -11.039 -14.859 1 92.38 3 SER B CA 1
ATOM 900 C C . SER B 1 3 ? -1.873 -10.461 -14.039 1 92.38 3 SER B C 1
ATOM 902 O O . SER B 1 3 ? -1.815 -10.641 -12.82 1 92.38 3 SER B O 1
ATOM 904 N N . ALA B 1 4 ? -0.882 -9.906 -14.789 1 96.69 4 ALA B N 1
ATOM 905 C CA . ALA B 1 4 ? 0.241 -9.227 -14.148 1 96.69 4 ALA B CA 1
ATOM 906 C C . ALA B 1 4 ? 0.445 -7.836 -14.742 1 96.69 4 ALA B C 1
ATOM 908 O O . ALA B 1 4 ? 0.23 -7.621 -15.938 1 96.69 4 ALA B O 1
ATOM 909 N N . TYR B 1 5 ? 0.789 -6.867 -13.875 1 97.06 5 TYR B N 1
ATOM 910 C CA . TYR B 1 5 ? 1.011 -5.508 -14.352 1 97.06 5 TYR B CA 1
ATOM 911 C C . TYR B 1 5 ? 2.068 -4.801 -13.516 1 97.06 5 TYR B C 1
ATOM 913 O O . TYR B 1 5 ? 2.314 -5.18 -12.367 1 97.06 5 TYR B O 1
ATOM 921 N N . TRP B 1 6 ? 2.6 -3.77 -14.094 1 97.94 6 TRP B N 1
ATOM 922 C CA . TRP B 1 6 ? 3.639 -3.002 -13.422 1 97.94 6 TRP B CA 1
ATOM 923 C C . TRP B 1 6 ? 3.037 -1.83 -12.648 1 97.94 6 TRP B C 1
ATOM 925 O O . TRP B 1 6 ? 2.498 -0.896 -13.25 1 97.94 6 TRP B O 1
ATOM 935 N N . GLU B 1 7 ? 3.234 -1.881 -11.367 1 97.25 7 GLU B N 1
ATOM 936 C CA . GLU B 1 7 ? 2.703 -0.824 -10.516 1 97.25 7 GLU B CA 1
ATOM 937 C C . GLU B 1 7 ? 3.465 0.483 -10.711 1 97.25 7 GLU B C 1
ATOM 939 O O . GLU B 1 7 ? 2.896 1.567 -10.57 1 97.25 7 GLU B O 1
ATOM 944 N N . ASP B 1 8 ? 4.734 0.368 -11.102 1 96.75 8 ASP B N 1
ATOM 945 C CA . ASP B 1 8 ? 5.578 1.549 -11.25 1 96.75 8 ASP B CA 1
ATOM 946 C C . ASP B 1 8 ? 5.746 1.921 -12.719 1 96.75 8 ASP B C 1
ATOM 948 O O . ASP B 1 8 ? 6.684 2.637 -13.078 1 96.75 8 ASP B O 1
ATOM 952 N N . GLY B 1 9 ? 4.887 1.321 -13.578 1 95.5 9 GLY B N 1
ATOM 953 C CA . GLY B 1 9 ? 4.867 1.687 -14.984 1 95.5 9 GLY B CA 1
ATOM 954 C C . GLY B 1 9 ? 6.105 1.239 -15.734 1 95.5 9 GLY B C 1
ATOM 955 O O . GLY B 1 9 ? 6.449 0.056 -15.727 1 95.5 9 GLY B O 1
ATOM 956 N N . LYS B 1 10 ? 6.754 2.242 -16.297 1 96.06 10 LYS B N 1
ATOM 957 C CA . LYS B 1 10 ? 7.848 1.932 -17.219 1 96.06 10 LYS B CA 1
ATOM 958 C C . LYS B 1 10 ? 9.094 1.484 -16.453 1 96.06 10 LYS B C 1
ATOM 960 O O . LYS B 1 10 ? 10.016 0.918 -17.047 1 96.06 10 LYS B O 1
ATOM 965 N N . LEU B 1 11 ? 9.141 1.699 -15.211 1 95.69 11 LEU B N 1
ATOM 966 C CA . LEU B 1 11 ? 10.305 1.322 -14.414 1 95.69 11 LEU B CA 1
ATOM 967 C C . LEU B 1 11 ? 10.43 -0.194 -14.32 1 95.69 11 LEU B C 1
ATOM 969 O O . LEU B 1 11 ? 11.547 -0.725 -14.289 1 95.69 11 LEU B O 1
ATOM 973 N N . GLN B 1 12 ? 9.25 -0.935 -14.289 1 97.44 12 GLN B N 1
ATOM 974 C CA . GLN B 1 12 ? 9.164 -2.391 -14.344 1 97.44 12 GLN B CA 1
ATOM 975 C C . GLN B 1 12 ? 10 -3.027 -13.234 1 97.44 12 GLN B C 1
ATOM 977 O O . GLN B 1 12 ? 10.789 -3.939 -13.484 1 97.44 12 GLN B O 1
ATOM 982 N N . LYS B 1 13 ? 9.844 -2.504 -12.008 1 98 13 LYS B N 1
ATOM 983 C CA . LYS B 1 13 ? 10.547 -3.043 -10.844 1 98 13 LYS B CA 1
ATOM 984 C C . LYS B 1 13 ? 9.555 -3.498 -9.773 1 98 13 LYS B C 1
ATOM 986 O O . LYS B 1 13 ? 9.938 -4.164 -8.805 1 98 13 LYS B O 1
ATOM 991 N N . TRP B 1 14 ? 8.328 -3.143 -9.961 1 98.56 14 TRP B N 1
ATOM 992 C CA . TRP B 1 14 ? 7.273 -3.465 -9.008 1 98.56 14 TRP B CA 1
ATOM 993 C C . TRP B 1 14 ? 6.113 -4.168 -9.703 1 98.56 14 TRP B C 1
ATOM 995 O O . TRP B 1 14 ? 5.227 -3.516 -10.258 1 98.56 14 TRP B O 1
ATOM 1005 N N . LEU B 1 15 ? 6.125 -5.52 -9.586 1 98.44 15 LEU B N 1
ATOM 1006 C CA . LEU B 1 15 ? 5.133 -6.32 -10.297 1 98.44 15 LEU B CA 1
ATOM 1007 C C . LEU B 1 15 ? 3.992 -6.719 -9.359 1 98.44 15 LEU B C 1
ATOM 1009 O O . LEU B 1 15 ? 4.23 -7.199 -8.25 1 98.44 15 LEU B O 1
ATOM 1013 N N . GLU B 1 16 ? 2.822 -6.449 -9.805 1 98.06 16 GLU B N 1
ATOM 1014 C CA . GLU B 1 16 ? 1.601 -6.891 -9.141 1 98.06 16 GLU B CA 1
ATOM 1015 C C . GLU B 1 16 ? 0.803 -7.848 -10.023 1 98.06 16 GLU B C 1
ATOM 1017 O O . GLU B 1 16 ? 0.927 -7.816 -11.25 1 98.06 16 GLU B O 1
ATOM 1022 N N . PHE B 1 17 ? 0.074 -8.672 -9.297 1 96.12 17 PHE B N 1
ATOM 1023 C CA . PHE B 1 17 ? -0.81 -9.523 -10.086 1 96.12 17 PHE B CA 1
ATOM 1024 C C . PHE B 1 17 ? -2.246 -9.422 -9.586 1 96.12 17 PHE B C 1
ATOM 1026 O O . PHE B 1 17 ? -2.492 -8.93 -8.484 1 96.12 17 PHE B O 1
ATOM 1033 N N . GLY B 1 18 ? -3.143 -9.734 -10.469 1 92.06 18 GLY B N 1
ATOM 1034 C CA . GLY B 1 18 ? -4.566 -9.781 -10.18 1 92.06 18 GLY B CA 1
ATOM 1035 C C . GLY B 1 18 ? -5.219 -11.086 -10.617 1 92.06 18 GLY B C 1
ATOM 1036 O O . GLY B 1 18 ? -4.762 -11.727 -11.562 1 92.06 18 GLY B O 1
ATOM 1037 N N . ILE B 1 19 ? -6.234 -11.398 -9.797 1 83.94 19 ILE B N 1
ATOM 1038 C CA . ILE B 1 19 ? -6.949 -12.641 -10.086 1 83.94 19 ILE B CA 1
ATOM 1039 C C . ILE B 1 19 ? -8.445 -12.359 -10.203 1 83.94 19 ILE B C 1
ATOM 1041 O O . ILE B 1 19 ? -9.016 -11.648 -9.367 1 83.94 19 ILE B O 1
ATOM 1045 N N . VAL B 1 20 ? -8.977 -12.703 -11.344 1 76.06 20 VAL B N 1
ATOM 1046 C CA . VAL B 1 20 ? -10.43 -12.664 -11.484 1 76.06 20 VAL B CA 1
ATOM 1047 C C . VAL B 1 20 ? -10.992 -14.078 -11.367 1 76.06 20 VAL B C 1
ATOM 1049 O O . VAL B 1 20 ? -10.625 -14.969 -12.133 1 76.06 20 VAL B O 1
ATOM 1052 N N . ILE B 1 21 ? -11.664 -14.281 -10.219 1 66.31 21 ILE B N 1
ATOM 1053 C CA . ILE B 1 21 ? -12.211 -15.617 -9.984 1 66.31 21 ILE B CA 1
ATOM 1054 C C . ILE B 1 21 ? -13.625 -15.703 -10.555 1 66.31 21 ILE B C 1
ATOM 1056 O O . ILE B 1 21 ? -14.523 -14.977 -10.125 1 66.31 21 ILE B O 1
ATOM 1060 N N . TYR B 1 22 ? -13.828 -16.156 -11.75 1 60.09 22 TYR B N 1
ATOM 1061 C CA . TYR B 1 22 ? -15.156 -16.297 -12.336 1 60.09 22 TYR B CA 1
ATOM 1062 C C . TYR B 1 22 ? -15.906 -17.469 -11.695 1 60.09 22 TYR B C 1
ATOM 1064 O O . TYR B 1 22 ? -17.078 -17.328 -11.352 1 60.09 22 TYR B O 1
ATOM 1072 N N . ASP B 1 23 ? -15.32 -18.734 -11.773 1 57 23 ASP B N 1
ATOM 1073 C CA . ASP B 1 23 ? -16.047 -19.906 -11.281 1 57 23 ASP B CA 1
ATOM 1074 C C . ASP B 1 23 ? -15.445 -20.422 -9.977 1 57 23 ASP B C 1
ATOM 1076 O O . ASP B 1 23 ? -14.375 -21.031 -9.984 1 57 23 ASP B O 1
ATOM 1080 N N . SER B 1 24 ? -16 -19.969 -8.891 1 58.31 24 SER B N 1
ATOM 1081 C CA . SER B 1 24 ? -15.602 -20.312 -7.531 1 58.31 24 SER B CA 1
ATOM 1082 C C . SER B 1 24 ? -15.289 -21.797 -7.406 1 58.31 24 SER B C 1
ATOM 1084 O O . SER B 1 24 ? -14.445 -22.188 -6.594 1 58.31 24 SER B O 1
ATOM 1086 N N . LYS B 1 25 ? -15.969 -22.594 -8.188 1 58.12 25 LYS B N 1
ATOM 1087 C CA . LYS B 1 25 ? -15.82 -24.031 -8.062 1 58.12 25 LYS B CA 1
ATOM 1088 C C . LYS B 1 25 ? -14.422 -24.484 -8.461 1 58.12 25 LYS B C 1
ATOM 1090 O O . LYS B 1 25 ? -13.914 -25.484 -7.961 1 58.12 25 LYS B O 1
ATOM 1095 N N . LEU B 1 26 ? -13.914 -23.844 -9.414 1 55.88 26 LEU B N 1
ATOM 1096 C CA . LEU B 1 26 ? -12.602 -24.219 -9.922 1 55.88 26 LEU B CA 1
ATOM 1097 C C . LEU B 1 26 ? -11.492 -23.719 -9 1 55.88 26 LEU B C 1
ATOM 1099 O O . LEU B 1 26 ? -10.375 -24.25 -9.031 1 55.88 26 LEU B O 1
ATOM 1103 N N . TRP B 1 27 ? -11.844 -22.75 -8.352 1 59.5 27 TRP B N 1
ATOM 1104 C CA . TRP B 1 27 ? -10.859 -22.188 -7.434 1 59.5 27 TRP B CA 1
ATOM 1105 C C . TRP B 1 27 ? -11.008 -22.781 -6.039 1 59.5 27 TRP B C 1
ATOM 1107 O O . TRP B 1 27 ? -10.875 -22.078 -5.035 1 59.5 27 TRP B O 1
ATOM 1117 N N . GLY B 1 28 ? -11.492 -24.031 -6.188 1 59.25 28 GLY B N 1
ATOM 1118 C CA . GLY B 1 28 ? -11.477 -24.641 -4.867 1 59.25 28 GLY B CA 1
ATOM 1119 C C . GLY B 1 28 ? -10.156 -24.453 -4.141 1 59.25 28 GLY B C 1
ATOM 1120 O O . GLY B 1 28 ? -9.156 -24.062 -4.746 1 59.25 28 GLY B O 1
ATOM 1121 N N . ARG B 1 29 ? -10.062 -24.547 -2.801 1 63.69 29 ARG B N 1
ATOM 1122 C CA . ARG B 1 29 ? -8.992 -24.141 -1.891 1 63.69 29 ARG B CA 1
ATOM 1123 C C . ARG B 1 29 ? -7.652 -24.719 -2.334 1 63.69 29 ARG B C 1
ATOM 1125 O O . ARG B 1 29 ? -6.645 -24 -2.357 1 63.69 29 ARG B O 1
ATOM 1132 N N . GLY B 1 30 ? -7.605 -25.922 -3.018 1 70.06 30 GLY B N 1
ATOM 1133 C CA . GLY B 1 30 ? -6.359 -26.609 -3.295 1 70.06 30 GLY B CA 1
ATOM 1134 C C . GLY B 1 30 ? -5.844 -26.359 -4.703 1 70.06 30 GLY B C 1
ATOM 1135 O O . GLY B 1 30 ? -4.664 -26.062 -4.891 1 70.06 30 GLY B O 1
ATOM 1136 N N . ILE B 1 31 ? -6.645 -26.219 -5.645 1 73.12 31 ILE B N 1
ATOM 1137 C CA . ILE B 1 31 ? -6.254 -26.062 -7.043 1 73.12 31 ILE B CA 1
ATOM 1138 C C . ILE B 1 31 ? -5.824 -24.625 -7.301 1 73.12 31 ILE B C 1
ATOM 1140 O O . ILE B 1 31 ? -4.828 -24.375 -7.984 1 73.12 31 ILE B O 1
ATOM 1144 N N . GLY B 1 32 ? -6.5 -23.797 -6.68 1 76.5 32 GLY B N 1
ATOM 1145 C CA . GLY B 1 32 ? -6.191 -22.375 -6.832 1 76.5 32 GLY B CA 1
ATOM 1146 C C . GLY B 1 32 ? -4.832 -22 -6.273 1 76.5 32 GLY B C 1
ATOM 1147 O O . GLY B 1 32 ? -4.066 -21.281 -6.918 1 76.5 32 GLY B O 1
ATOM 1148 N N . GLN B 1 33 ? -4.539 -22.578 -5.164 1 84.25 33 GLN B N 1
ATOM 1149 C CA . GLN B 1 33 ? -3.268 -22.297 -4.508 1 84.25 33 GLN B CA 1
ATOM 1150 C C . GLN B 1 33 ? -2.094 -22.828 -5.336 1 84.25 33 GLN B C 1
ATOM 1152 O O . GLN B 1 33 ? -1.097 -22.125 -5.516 1 84.25 33 GLN B O 1
ATOM 1157 N N . ASP B 1 34 ? -2.254 -24 -5.77 1 84.12 34 ASP B N 1
ATOM 1158 C CA . ASP B 1 34 ? -1.199 -24.625 -6.574 1 84.12 34 ASP B CA 1
ATOM 1159 C C . ASP B 1 34 ? -0.977 -23.844 -7.871 1 84.12 34 ASP B C 1
ATOM 1161 O O . ASP B 1 34 ? 0.165 -23.609 -8.273 1 84.12 34 ASP B O 1
ATOM 1165 N N . ALA B 1 35 ? -2.012 -23.5 -8.492 1 84.69 35 ALA B N 1
ATOM 1166 C CA . ALA B 1 35 ? -1.931 -22.734 -9.742 1 84.69 35 ALA B CA 1
ATOM 1167 C C . ALA B 1 35 ? -1.241 -21.391 -9.523 1 84.69 35 ALA B C 1
ATOM 1169 O O . ALA B 1 35 ? -0.405 -20.984 -10.336 1 84.69 35 ALA B O 1
ATOM 1170 N N . LEU B 1 36 ? -1.542 -20.781 -8.461 1 88.88 36 LEU B N 1
ATOM 1171 C CA . LEU B 1 36 ? -0.931 -19.5 -8.156 1 88.88 36 LEU B CA 1
ATOM 1172 C C . LEU B 1 36 ? 0.565 -19.656 -7.902 1 88.88 36 LEU B C 1
ATOM 1174 O O . LEU B 1 36 ? 1.37 -18.859 -8.406 1 88.88 36 LEU B O 1
ATOM 1178 N N . SER B 1 37 ? 0.874 -20.625 -7.18 1 89.62 37 SER B N 1
ATOM 1179 C CA . SER B 1 37 ? 2.277 -20.875 -6.867 1 89.62 37 SER B CA 1
ATOM 1180 C C . SER B 1 37 ? 3.094 -21.094 -8.133 1 89.62 37 SER B C 1
ATOM 1182 O O . SER B 1 37 ? 4.188 -20.547 -8.281 1 89.62 37 SER B O 1
ATOM 1184 N N . PHE B 1 38 ? 2.584 -21.922 -8.984 1 90.19 38 PHE B N 1
ATOM 1185 C CA . PHE B 1 38 ? 3.262 -22.188 -10.242 1 90.19 38 PHE B CA 1
ATOM 1186 C C . PHE B 1 38 ? 3.379 -20.906 -11.07 1 90.19 38 PHE B C 1
ATOM 1188 O O . PHE B 1 38 ? 4.422 -20.641 -11.672 1 90.19 38 PHE B O 1
ATOM 1195 N N . TRP B 1 39 ? 2.381 -20.25 -11.078 1 92.5 39 TRP B N 1
ATOM 1196 C CA . TRP B 1 39 ? 2.361 -19.031 -11.875 1 92.5 39 TRP B CA 1
ATOM 1197 C C . TRP B 1 39 ? 3.348 -18 -11.32 1 92.5 39 TRP B C 1
ATOM 1199 O O . TRP B 1 39 ? 4.055 -17.344 -12.078 1 92.5 39 TRP B O 1
ATOM 1209 N N . LEU B 1 40 ? 3.422 -17.844 -10.031 1 95.06 40 LEU B N 1
ATOM 1210 C CA . LEU B 1 40 ? 4.375 -16.938 -9.406 1 95.06 40 LEU B CA 1
ATOM 1211 C C . LEU B 1 40 ? 5.809 -17.312 -9.758 1 95.06 40 LEU B C 1
ATOM 1213 O O . LEU B 1 40 ? 6.633 -16.453 -10.062 1 95.06 40 LEU B O 1
ATOM 1217 N N . LYS B 1 41 ? 6.039 -18.594 -9.703 1 95.31 41 LYS B N 1
ATOM 1218 C CA . LYS B 1 41 ? 7.359 -19.078 -10.102 1 95.31 41 LYS B CA 1
ATOM 1219 C C . LYS B 1 41 ? 7.676 -18.688 -11.547 1 95.31 41 LYS B C 1
ATOM 1221 O O . LYS B 1 41 ? 8.781 -18.203 -11.836 1 95.31 41 LYS B O 1
ATOM 1226 N N . HIS B 1 42 ? 6.75 -18.891 -12.359 1 96.25 42 HIS B N 1
ATOM 1227 C CA . HIS B 1 42 ? 6.91 -18.547 -13.766 1 96.25 42 HIS B CA 1
ATOM 1228 C C . HIS B 1 42 ? 7.191 -17.062 -13.938 1 96.25 42 HIS B C 1
ATOM 1230 O O . HIS B 1 42 ? 8.047 -16.672 -14.734 1 96.25 42 HIS B O 1
ATOM 1236 N N . LEU B 1 43 ? 6.512 -16.203 -13.242 1 96.88 43 LEU B N 1
ATOM 1237 C CA . LEU B 1 43 ? 6.699 -14.766 -13.328 1 96.88 43 LEU B CA 1
ATOM 1238 C C . LEU B 1 43 ? 8.109 -14.367 -12.898 1 96.88 43 LEU B C 1
ATOM 1240 O O . LEU B 1 43 ? 8.758 -13.555 -13.562 1 96.88 43 LEU B O 1
ATOM 1244 N N . PHE B 1 44 ? 8.578 -14.938 -11.812 1 97.56 44 PHE B N 1
ATOM 1245 C CA . PHE B 1 44 ? 9.93 -14.625 -11.344 1 97.56 44 PHE B CA 1
ATOM 1246 C C . PHE B 1 44 ? 10.969 -15.07 -12.367 1 97.56 44 PHE B C 1
ATOM 1248 O O . PHE B 1 44 ? 12.016 -14.43 -12.516 1 97.56 44 PHE B O 1
ATOM 1255 N N . GLU B 1 45 ? 10.703 -16.156 -13.016 1 97 45 GLU B N 1
ATOM 1256 C CA . GLU B 1 45 ? 11.617 -16.625 -14.047 1 97 45 GLU B CA 1
ATOM 1257 C C . GLU B 1 45 ? 11.594 -15.711 -15.266 1 97 45 GLU B C 1
ATOM 1259 O O . GLU B 1 45 ? 12.633 -15.461 -15.875 1 97 45 GLU B O 1
ATOM 1264 N N . THR B 1 46 ? 10.461 -15.242 -15.586 1 97.12 46 THR B N 1
ATOM 1265 C CA . THR B 1 46 ? 10.266 -14.367 -16.734 1 97.12 46 THR B CA 1
ATOM 1266 C C . THR B 1 46 ? 10.914 -13.008 -16.5 1 97.12 46 THR B C 1
ATOM 1268 O O . THR B 1 46 ? 11.453 -12.391 -17.422 1 97.12 46 THR B O 1
ATOM 1271 N N . TYR B 1 47 ? 10.781 -12.578 -15.25 1 97.38 47 TYR B N 1
ATOM 1272 C CA . TYR B 1 47 ? 11.352 -11.281 -14.867 1 97.38 47 TYR B CA 1
ATOM 1273 C C . TYR B 1 47 ? 12.445 -11.453 -13.82 1 97.38 47 TYR B C 1
ATOM 1275 O O . TYR B 1 47 ? 12.211 -11.211 -12.633 1 97.38 47 TYR B O 1
ATOM 1283 N N . PRO B 1 48 ? 13.578 -11.688 -14.188 1 96.31 48 PRO B N 1
ATOM 1284 C CA . PRO B 1 48 ? 14.641 -12.086 -13.258 1 96.31 48 PRO B CA 1
ATOM 1285 C C . PRO B 1 48 ? 15.125 -10.93 -12.391 1 96.31 48 PRO B C 1
ATOM 1287 O O . PRO B 1 48 ? 15.789 -11.156 -11.375 1 96.31 48 PRO B O 1
ATOM 1290 N N . LYS B 1 49 ? 14.781 -9.758 -12.703 1 96.31 49 LYS B N 1
ATOM 1291 C CA . LYS B 1 49 ? 15.32 -8.617 -11.969 1 96.31 49 LYS B CA 1
ATOM 1292 C C . LYS B 1 49 ? 14.477 -8.305 -10.742 1 96.31 49 LYS B C 1
ATOM 1294 O O . LYS B 1 49 ? 14.961 -7.676 -9.797 1 96.31 49 LYS B O 1
ATOM 1299 N N . ILE B 1 50 ? 13.281 -8.734 -10.75 1 97.69 50 ILE B N 1
ATOM 1300 C CA . ILE B 1 50 ? 12.422 -8.328 -9.641 1 97.69 50 ILE B CA 1
ATOM 1301 C C . ILE B 1 50 ? 12.633 -9.266 -8.453 1 97.69 50 ILE B C 1
ATOM 1303 O O . ILE B 1 50 ? 13.008 -10.422 -8.633 1 97.69 50 ILE B O 1
ATOM 1307 N N . GLN B 1 51 ? 12.344 -8.703 -7.277 1 98.25 51 GLN B N 1
ATOM 1308 C CA . GLN B 1 51 ? 12.531 -9.445 -6.031 1 98.25 51 GLN B CA 1
ATOM 1309 C C . GLN B 1 51 ? 11.188 -9.734 -5.363 1 98.25 51 GLN B C 1
ATOM 1311 O O . GLN B 1 51 ? 11.125 -10.516 -4.414 1 98.25 51 GLN B O 1
ATOM 1316 N N . HIS B 1 52 ? 10.227 -9.141 -5.898 1 98.62 52 HIS B N 1
ATOM 1317 C CA . HIS B 1 52 ? 8.945 -9.109 -5.203 1 98.62 52 HIS B CA 1
ATOM 1318 C C . HIS B 1 52 ? 7.785 -9.227 -6.184 1 98.62 52 HIS B C 1
ATOM 1320 O O . HIS B 1 52 ? 7.824 -8.641 -7.27 1 98.62 52 HIS B O 1
ATOM 1326 N N . ILE B 1 53 ? 6.82 -9.984 -5.812 1 98.38 53 ILE B N 1
ATOM 1327 C CA . ILE B 1 53 ? 5.523 -9.984 -6.477 1 98.38 53 ILE B CA 1
ATOM 1328 C C . ILE B 1 53 ? 4.41 -9.898 -5.438 1 98.38 53 ILE B C 1
ATOM 1330 O O . ILE B 1 53 ? 4.473 -10.562 -4.395 1 98.38 53 ILE B O 1
ATOM 1334 N N . GLY B 1 54 ? 3.396 -9.094 -5.699 1 97.88 54 GLY B N 1
ATOM 1335 C CA . GLY B 1 54 ? 2.301 -8.984 -4.75 1 97.88 54 GLY B CA 1
ATOM 1336 C C . GLY B 1 54 ? 0.963 -8.711 -5.414 1 97.88 54 GLY B C 1
ATOM 1337 O O . GLY B 1 54 ? 0.858 -8.734 -6.641 1 97.88 54 GLY B O 1
ATOM 1338 N N . PHE B 1 55 ? -0.017 -8.539 -4.652 1 97.31 55 PHE B N 1
ATOM 1339 C CA . PHE B 1 55 ? -1.326 -8.102 -5.121 1 97.31 55 PHE B CA 1
ATOM 1340 C C . PHE B 1 55 ? -2.039 -7.289 -4.047 1 97.31 55 PHE B C 1
ATOM 1342 O O . PHE B 1 55 ? -1.668 -7.344 -2.871 1 97.31 55 PHE B O 1
ATOM 1349 N N . THR B 1 56 ? -2.98 -6.57 -4.523 1 97.69 56 THR B N 1
ATOM 1350 C CA . THR B 1 56 ? -3.801 -5.754 -3.639 1 97.69 56 THR B CA 1
ATOM 1351 C C . THR B 1 56 ? -5.254 -6.211 -3.672 1 97.69 56 THR B C 1
ATOM 1353 O O . THR B 1 56 ? -5.789 -6.531 -4.734 1 97.69 56 THR B O 1
ATOM 1356 N N . THR B 1 57 ? -5.828 -6.336 -2.516 1 96 57 THR B N 1
ATOM 1357 C CA . THR B 1 57 ? -7.254 -6.602 -2.354 1 96 57 THR B CA 1
ATOM 1358 C C . THR B 1 57 ? -7.848 -5.715 -1.259 1 96 57 THR B C 1
ATOM 1360 O O . THR B 1 57 ? -7.289 -4.664 -0.933 1 96 57 THR B O 1
ATOM 1363 N N . TRP B 1 58 ? -9.031 -6.016 -0.827 1 97.19 58 TRP B N 1
ATOM 1364 C CA . TRP B 1 58 ? -9.664 -5.227 0.225 1 97.19 58 TRP B CA 1
ATOM 1365 C C . TRP B 1 58 ? -10.203 -6.121 1.333 1 97.19 58 TRP B C 1
ATOM 1367 O O . TRP B 1 58 ? -10.406 -7.324 1.127 1 97.19 58 TRP B O 1
ATOM 1377 N N . SER B 1 59 ? -10.391 -5.59 2.492 1 97.88 59 SER B N 1
ATOM 1378 C CA . SER B 1 59 ? -10.641 -6.352 3.709 1 97.88 59 SER B CA 1
ATOM 1379 C C . SER B 1 59 ? -11.977 -7.082 3.635 1 97.88 59 SER B C 1
ATOM 1381 O O . SER B 1 59 ? -12.234 -7.992 4.422 1 97.88 59 SER B O 1
ATOM 1383 N N . GLY B 1 60 ? -12.828 -6.754 2.744 1 95.88 60 GLY B N 1
ATOM 1384 C CA . GLY B 1 60 ? -14.078 -7.473 2.541 1 95.88 60 GLY B CA 1
ATOM 1385 C C . GLY B 1 60 ? -13.922 -8.703 1.668 1 95.88 60 GLY B C 1
ATOM 1386 O O . GLY B 1 60 ? -14.82 -9.539 1.597 1 95.88 60 GLY B O 1
ATOM 1387 N N . ASN B 1 61 ? -12.836 -8.766 0.964 1 92.88 61 ASN B N 1
ATOM 1388 C CA . ASN B 1 61 ? -12.57 -9.898 0.093 1 92.88 61 ASN B CA 1
ATOM 1389 C C . ASN B 1 61 ? -11.836 -11.016 0.833 1 92.88 61 ASN B C 1
ATOM 1391 O O . ASN B 1 61 ? -10.664 -11.281 0.555 1 92.88 61 ASN B O 1
ATOM 1395 N N . GLN B 1 62 ? -12.562 -11.664 1.646 1 92.69 62 GLN B N 1
ATOM 1396 C CA . GLN B 1 62 ? -11.977 -12.664 2.533 1 92.69 62 GLN B CA 1
ATOM 1397 C C . GLN B 1 62 ? -11.391 -13.828 1.738 1 92.69 62 GLN B C 1
ATOM 1399 O O . GLN B 1 62 ? -10.383 -14.414 2.141 1 92.69 62 GLN B O 1
ATOM 1404 N N . GLY B 1 63 ? -12 -14.133 0.695 1 86.5 63 GLY B N 1
ATOM 1405 C CA . GLY B 1 63 ? -11.508 -15.211 -0.146 1 86.5 63 GLY B CA 1
ATOM 1406 C C . GLY B 1 63 ? -10.102 -14.961 -0.673 1 86.5 63 GLY B C 1
ATOM 1407 O O . GLY B 1 63 ? -9.242 -15.836 -0.603 1 86.5 63 GLY B O 1
ATOM 1408 N N . MET B 1 64 ? -9.914 -13.789 -1.173 1 90.44 64 MET B N 1
ATOM 1409 C CA . MET B 1 64 ? -8.602 -13.445 -1.711 1 90.44 64 MET B CA 1
ATOM 1410 C C . MET B 1 64 ? -7.566 -13.344 -0.595 1 90.44 64 MET B C 1
ATOM 1412 O O . MET B 1 64 ? -6.402 -13.711 -0.783 1 90.44 64 MET B O 1
ATOM 1416 N N . MET B 1 65 ? -7.977 -12.82 0.475 1 93.62 65 MET B N 1
ATOM 1417 C CA . MET B 1 65 ? -7.059 -12.75 1.608 1 93.62 65 MET B CA 1
ATOM 1418 C C . MET B 1 65 ? -6.602 -14.148 2.027 1 93.62 6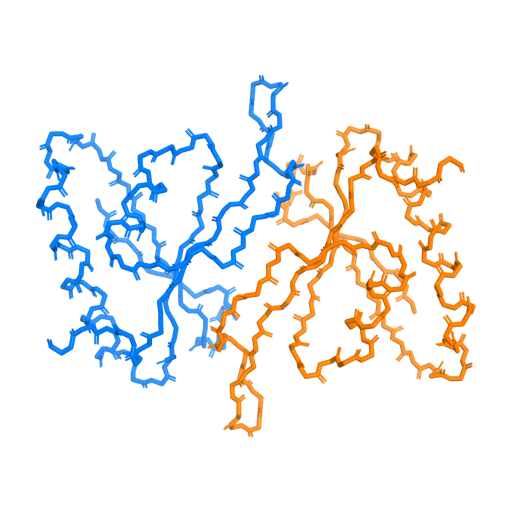5 MET B C 1
ATOM 1420 O O . MET B 1 65 ? -5.41 -14.375 2.236 1 93.62 65 MET B O 1
ATOM 1424 N N . ARG B 1 66 ? -7.52 -15.055 2.117 1 91.25 66 ARG B N 1
ATOM 1425 C CA . ARG B 1 66 ? -7.191 -16.438 2.459 1 91.25 66 ARG B CA 1
ATOM 1426 C C . ARG B 1 66 ? -6.27 -17.062 1.415 1 91.25 66 ARG B C 1
ATOM 1428 O O . ARG B 1 66 ? -5.359 -17.812 1.755 1 91.25 66 ARG B O 1
ATOM 1435 N N . LEU B 1 67 ? -6.543 -16.734 0.213 1 88.19 67 LEU B N 1
ATOM 1436 C CA . LEU B 1 67 ? -5.707 -17.25 -0.866 1 88.19 67 LEU B CA 1
ATOM 1437 C C . LEU B 1 67 ? -4.262 -16.781 -0.705 1 88.19 67 LEU B C 1
ATOM 1439 O O . LEU B 1 67 ? -3.332 -17.578 -0.858 1 88.19 67 LEU B O 1
ATOM 1443 N N . GLY B 1 68 ? -4.074 -15.484 -0.488 1 91.06 68 GLY B N 1
ATOM 1444 C CA . GLY B 1 68 ? -2.734 -14.969 -0.249 1 91.06 68 GLY B CA 1
ATOM 1445 C C . GLY B 1 68 ? -2.014 -15.688 0.881 1 91.06 68 GLY B C 1
ATOM 1446 O O . GLY B 1 68 ? -0.879 -16.141 0.714 1 91.06 68 GLY B O 1
ATOM 1447 N N . GLU B 1 69 ? -2.723 -15.852 1.95 1 93.38 69 GLU B N 1
ATOM 1448 C CA . GLU B 1 69 ? -2.145 -16.484 3.129 1 93.38 69 GLU B CA 1
ATOM 1449 C C . GLU B 1 69 ? -1.815 -17.953 2.857 1 93.38 69 GLU B C 1
ATOM 1451 O O . GLU B 1 69 ? -0.722 -18.422 3.184 1 93.38 69 GLU B O 1
ATOM 1456 N N . LYS B 1 70 ? -2.736 -18.625 2.215 1 89.81 70 LYS B N 1
ATOM 1457 C CA . LYS B 1 70 ? -2.561 -20.047 1.94 1 89.81 70 LYS B CA 1
ATOM 1458 C C . LYS B 1 70 ? -1.47 -20.281 0.899 1 89.81 70 LYS B C 1
ATOM 1460 O O . LYS B 1 70 ? -0.876 -21.359 0.841 1 89.81 70 LYS B O 1
ATOM 1465 N N . SER B 1 71 ? -1.264 -19.297 0.108 1 90.44 71 SER B N 1
ATOM 1466 C CA . SER B 1 71 ? -0.279 -19.422 -0.961 1 90.44 71 SER B CA 1
ATOM 1467 C C . SER B 1 71 ? 1.106 -19 -0.494 1 90.44 71 SER B C 1
ATOM 1469 O O . SER B 1 71 ? 2.031 -18.875 -1.301 1 90.44 71 SER B O 1
ATOM 1471 N N . GLY B 1 72 ? 1.234 -18.656 0.765 1 93.06 72 GLY B N 1
ATOM 1472 C CA . GLY B 1 72 ? 2.539 -18.344 1.334 1 93.06 72 GLY B CA 1
ATOM 1473 C C . GLY B 1 72 ? 2.918 -16.891 1.225 1 93.06 72 GLY B C 1
ATOM 1474 O O . GLY B 1 72 ? 4.051 -16.5 1.53 1 93.06 72 GLY B O 1
ATOM 1475 N N . LEU B 1 73 ? 2.002 -16.062 0.712 1 96.62 73 LEU B N 1
ATOM 1476 C CA . LEU B 1 73 ? 2.275 -14.633 0.675 1 96.62 73 LEU B CA 1
ATOM 1477 C C . LEU B 1 73 ? 2.148 -14.023 2.066 1 96.62 73 LEU B C 1
ATOM 1479 O O . LEU B 1 73 ? 1.445 -14.562 2.924 1 96.62 73 LEU B O 1
ATOM 1483 N N . LYS B 1 74 ? 2.844 -12.922 2.264 1 98.25 74 LYS B N 1
ATOM 1484 C CA . LYS B 1 74 ? 2.82 -12.219 3.547 1 98.25 74 LYS B CA 1
ATOM 1485 C C . LYS B 1 74 ? 1.979 -10.953 3.465 1 98.25 74 LYS B C 1
ATOM 1487 O O . LYS B 1 74 ? 2.016 -10.242 2.457 1 98.25 74 LYS B O 1
ATOM 1492 N N . LEU B 1 75 ? 1.264 -10.703 4.535 1 98.62 75 LEU B N 1
ATOM 1493 C CA . LEU B 1 75 ? 0.571 -9.422 4.652 1 98.62 75 LEU B CA 1
ATOM 1494 C C . LEU B 1 75 ? 1.566 -8.273 4.789 1 98.62 75 LEU B C 1
ATOM 1496 O O . LEU B 1 75 ? 2.266 -8.172 5.801 1 98.62 75 LEU B O 1
ATOM 1500 N N . GLU B 1 76 ? 1.544 -7.434 3.82 1 98.81 76 GLU B N 1
ATOM 1501 C CA . GLU B 1 76 ? 2.557 -6.383 3.803 1 98.81 76 GLU B CA 1
ATOM 1502 C C . GLU B 1 76 ? 1.934 -5.012 4.062 1 98.81 76 GLU B C 1
ATOM 1504 O O . GLU B 1 76 ? 2.643 -4.051 4.367 1 98.81 76 GLU B O 1
ATOM 1509 N N . GLY B 1 77 ? 0.655 -4.961 3.865 1 98.69 77 GLY B N 1
ATOM 1510 C CA . GLY B 1 77 ? 0.017 -3.672 4.086 1 98.69 77 GLY B CA 1
ATOM 1511 C C . GLY B 1 77 ? -1.46 -3.787 4.414 1 98.69 77 GLY B C 1
ATOM 1512 O O . GLY B 1 77 ? -2.158 -4.641 3.865 1 98.69 77 GLY B O 1
ATOM 1513 N N . GLN B 1 78 ? -1.908 -3.023 5.281 1 98.81 78 GLN B N 1
ATOM 1514 C CA . GLN B 1 78 ? -3.307 -2.754 5.594 1 98.81 78 GLN B CA 1
ATOM 1515 C C . GLN B 1 78 ? -3.564 -1.256 5.723 1 98.81 78 GLN B C 1
ATOM 1517 O O . GLN B 1 78 ? -3.359 -0.674 6.789 1 98.81 78 GLN B O 1
ATOM 1522 N N . ILE B 1 79 ? -3.908 -0.653 4.664 1 98.81 79 ILE B N 1
ATOM 1523 C CA . ILE B 1 79 ? -4.258 0.763 4.66 1 98.81 79 ILE B CA 1
ATOM 1524 C C . ILE B 1 79 ? -5.715 0.937 5.09 1 98.81 79 ILE B C 1
ATOM 1526 O O . ILE B 1 79 ? -6.633 0.557 4.359 1 98.81 79 ILE B O 1
ATOM 1530 N N . ARG B 1 80 ? -5.883 1.604 6.16 1 98.81 80 ARG B N 1
ATOM 1531 C CA . ARG B 1 80 ? -7.16 1.555 6.871 1 98.81 80 ARG B CA 1
ATOM 1532 C C . ARG B 1 80 ? -8.172 2.5 6.234 1 98.81 80 ARG B C 1
ATOM 1534 O O . ARG B 1 80 ? -7.84 3.633 5.883 1 98.81 80 ARG B O 1
ATOM 1541 N N . LYS B 1 81 ? -9.398 2.01 6.074 1 98.69 81 LYS B N 1
ATOM 1542 C CA . LYS B 1 81 ? -10.586 2.785 5.727 1 98.69 81 LYS B CA 1
ATOM 1543 C C . LYS B 1 81 ? -10.336 3.643 4.488 1 98.69 81 LYS B C 1
ATOM 1545 O O . LYS B 1 81 ? -10.633 4.84 4.488 1 98.69 81 LYS B O 1
ATOM 1550 N N . VAL B 1 82 ? -9.859 3.031 3.383 1 98.69 82 VAL B N 1
ATOM 1551 C CA . VAL B 1 82 ? -9.578 3.799 2.174 1 98.69 82 VAL B CA 1
ATOM 1552 C C . VAL B 1 82 ? -10.422 3.271 1.02 1 98.69 82 VAL B C 1
ATOM 1554 O O . VAL B 1 82 ? -10.398 3.828 -0.081 1 98.69 82 VAL B O 1
ATOM 1557 N N . ARG B 1 83 ? -11.109 2.223 1.263 1 98.12 83 ARG B N 1
ATOM 1558 C CA . ARG B 1 83 ? -12.016 1.662 0.265 1 98.12 83 ARG B CA 1
ATOM 1559 C C . ARG B 1 83 ? -13.469 1.836 0.688 1 98.12 83 ARG B C 1
ATOM 1561 O O . ARG B 1 83 ? -13.883 1.334 1.735 1 98.12 83 ARG B O 1
ATOM 1568 N N . TYR B 1 84 ? -14.242 2.543 -0.212 1 97.44 84 TYR B N 1
ATOM 1569 C CA . TYR B 1 84 ? -15.633 2.842 0.112 1 97.44 84 TYR B CA 1
ATOM 1570 C C . TYR B 1 84 ? -16.578 2.092 -0.813 1 97.44 84 TYR B C 1
ATOM 1572 O O . TYR B 1 84 ? -16.578 2.32 -2.025 1 97.44 84 TYR B O 1
ATOM 1580 N N . TRP B 1 85 ? -17.328 1.211 -0.196 1 95.94 85 TRP B N 1
ATOM 1581 C CA . TRP B 1 85 ? -18.297 0.411 -0.935 1 95.94 85 TRP B CA 1
ATOM 1582 C C . TRP B 1 85 ? -19.594 0.242 -0.134 1 95.94 85 TRP B C 1
ATOM 1584 O O . TRP B 1 85 ? -19.562 -0.194 1.02 1 95.94 85 TRP B O 1
ATOM 1594 N N . GLN B 1 86 ? -20.734 0.623 -0.664 1 95.56 86 GLN B N 1
ATOM 1595 C CA . GLN B 1 86 ? -22.047 0.505 -0.05 1 95.56 86 GLN B CA 1
ATOM 1596 C C . GLN B 1 86 ? -22.078 1.166 1.325 1 95.56 86 GLN B C 1
ATOM 1598 O O . GLN B 1 86 ? -22.484 0.548 2.309 1 95.56 86 GLN B O 1
ATOM 1603 N N . GLU B 1 87 ? -21.516 2.277 1.327 1 95.5 87 GLU B N 1
ATOM 1604 C CA . GLU B 1 87 ? -21.562 3.158 2.49 1 95.5 87 GLU B CA 1
ATOM 1605 C C . GLU B 1 87 ? -20.734 2.596 3.643 1 95.5 87 GLU B C 1
ATOM 1607 O O . GLU B 1 87 ? -20.969 2.93 4.805 1 95.5 87 GLU B O 1
ATOM 1612 N N . THR B 1 88 ? -19.906 1.723 3.279 1 97.75 88 THR B N 1
ATOM 1613 C CA . THR B 1 88 ? -19.031 1.125 4.285 1 97.75 88 THR B CA 1
ATOM 1614 C C . THR B 1 88 ? -17.562 1.267 3.883 1 97.75 88 THR B C 1
ATOM 1616 O O . THR B 1 88 ? -17.219 1.069 2.717 1 97.75 88 THR B O 1
ATOM 1619 N N . TRP B 1 89 ? -16.766 1.592 4.895 1 98.19 89 TRP B N 1
ATOM 1620 C CA . TRP B 1 89 ? -15.328 1.723 4.672 1 98.19 89 TRP B CA 1
ATOM 1621 C C . TRP B 1 89 ? -14.617 0.395 4.91 1 98.19 89 TRP B C 1
ATOM 1623 O O . TRP B 1 89 ? -14.883 -0.291 5.898 1 98.19 89 TRP B O 1
ATOM 1633 N N . TYR B 1 90 ? -13.742 0.058 3.982 1 98.62 90 TYR B N 1
ATOM 1634 C CA . TYR B 1 90 ? -12.891 -1.118 4.086 1 98.62 90 TYR B CA 1
ATOM 1635 C C . TYR B 1 90 ? -11.414 -0.734 3.98 1 98.62 90 TYR B C 1
ATOM 1637 O O . TYR B 1 90 ? -11.086 0.387 3.584 1 98.62 90 TYR B O 1
ATOM 1645 N N . ASP B 1 91 ? -10.625 -1.658 4.375 1 98.81 91 ASP B N 1
ATOM 1646 C CA . ASP B 1 91 ? -9.188 -1.463 4.273 1 98.81 91 ASP B CA 1
ATOM 1647 C C . ASP B 1 91 ? -8.656 -1.971 2.934 1 98.81 91 ASP B C 1
ATOM 1649 O O . ASP B 1 91 ? -9.172 -2.941 2.381 1 98.81 91 ASP B O 1
ATOM 1653 N N . SER B 1 92 ? -7.664 -1.271 2.361 1 98.69 92 SER B N 1
ATOM 1654 C CA . SER B 1 92 ? -6.852 -1.866 1.305 1 98.69 92 SER B CA 1
ATOM 1655 C C . SER B 1 92 ? -5.82 -2.834 1.876 1 98.69 92 SER B C 1
ATOM 1657 O O . SER B 1 92 ? -5.109 -2.5 2.824 1 98.69 92 SER B O 1
ATOM 1659 N N . ILE B 1 93 ? -5.793 -4 1.359 1 98.69 93 ILE B N 1
ATOM 1660 C CA . ILE B 1 93 ? -4.938 -5.066 1.875 1 98.69 93 ILE B CA 1
ATOM 1661 C C . ILE B 1 93 ? -3.898 -5.449 0.824 1 98.69 93 ILE B C 1
ATOM 1663 O O . ILE B 1 93 ? -4.238 -5.676 -0.34 1 98.69 93 ILE B O 1
ATOM 1667 N N . LYS B 1 94 ? -2.672 -5.516 1.236 1 98.69 94 LYS B N 1
ATOM 1668 C CA . LYS B 1 94 ? -1.594 -5.848 0.31 1 98.69 94 LYS B CA 1
ATOM 1669 C C . LYS B 1 94 ? -0.835 -7.09 0.772 1 98.69 94 LYS B C 1
ATOM 1671 O O . LYS B 1 94 ? -0.405 -7.168 1.925 1 98.69 94 LYS B O 1
ATOM 1676 N N . TYR B 1 95 ? -0.721 -8.016 -0.119 1 98.31 95 TYR B N 1
ATOM 1677 C CA . TYR B 1 95 ? 0.09 -9.211 0.091 1 98.31 95 TYR B CA 1
ATOM 1678 C C . TYR B 1 95 ? 1.274 -9.242 -0.866 1 98.31 95 TYR B C 1
ATOM 1680 O O . TYR B 1 95 ? 1.214 -8.672 -1.957 1 98.31 95 TYR B O 1
ATOM 1688 N N . GLY B 1 96 ? 2.326 -9.867 -0.418 1 98.44 96 GLY B N 1
ATOM 1689 C CA . GLY B 1 96 ? 3.48 -10.008 -1.291 1 98.44 96 GLY B CA 1
ATOM 1690 C C . GLY B 1 96 ? 4.371 -11.18 -0.93 1 98.44 96 GLY B C 1
ATOM 1691 O O . GLY B 1 96 ? 4.254 -11.742 0.163 1 98.44 96 GLY B O 1
ATOM 1692 N N . ILE B 1 97 ? 5.227 -11.555 -1.854 1 98.25 97 ILE B N 1
ATOM 1693 C CA . ILE B 1 97 ? 6.203 -12.617 -1.668 1 98.25 97 ILE B CA 1
ATOM 1694 C C . ILE B 1 97 ? 7.523 -12.234 -2.336 1 98.25 97 ILE B C 1
ATOM 1696 O O . ILE B 1 97 ? 7.527 -11.641 -3.414 1 98.25 97 ILE B O 1
ATOM 1700 N N . LEU B 1 98 ? 8.586 -12.555 -1.62 1 98.38 98 LEU B N 1
ATOM 1701 C CA . LEU B 1 98 ? 9.906 -12.312 -2.197 1 98.38 98 LEU B CA 1
ATOM 1702 C C . LEU B 1 98 ? 10.375 -13.531 -2.992 1 98.38 98 LEU B C 1
ATOM 1704 O O . LEU B 1 98 ? 10.008 -14.664 -2.676 1 98.38 98 LEU B O 1
ATOM 1708 N N . ARG B 1 99 ? 11.164 -13.188 -3.975 1 96.81 99 ARG B N 1
ATOM 1709 C CA . ARG B 1 99 ? 11.773 -14.242 -4.773 1 96.81 99 ARG B CA 1
ATOM 1710 C C . ARG B 1 99 ? 12.43 -15.297 -3.883 1 96.81 99 ARG B C 1
ATOM 1712 O O . ARG B 1 99 ? 12.281 -16.5 -4.117 1 96.81 99 ARG B O 1
ATOM 1719 N N . GLU B 1 100 ? 13.086 -14.906 -2.838 1 96.31 100 GLU B N 1
ATOM 1720 C CA . GLU B 1 100 ? 13.844 -15.797 -1.957 1 96.31 100 GLU B CA 1
ATOM 1721 C C . GLU B 1 100 ? 12.914 -16.609 -1.065 1 96.31 100 GLU B C 1
ATOM 1723 O O . GLU B 1 100 ? 13.344 -17.578 -0.437 1 96.31 100 GLU B O 1
ATOM 1728 N N . GLU B 1 101 ? 11.703 -16.281 -1.057 1 95.06 101 GLU B N 1
ATOM 1729 C CA . GLU B 1 101 ? 10.734 -16.969 -0.207 1 95.06 101 GLU B CA 1
ATOM 1730 C C . GLU B 1 101 ? 10.031 -18.094 -0.972 1 95.06 101 GLU B C 1
ATOM 1732 O O . GLU B 1 101 ? 9.375 -18.938 -0.371 1 95.06 101 GLU B O 1
ATOM 1737 N N . LEU B 1 102 ? 10.055 -17.953 -2.301 1 85.88 102 LEU B N 1
ATOM 1738 C CA . LEU B 1 102 ? 9.406 -18.984 -3.09 1 85.88 102 LEU B CA 1
ATOM 1739 C C . LEU B 1 102 ? 10.055 -20.344 -2.848 1 85.88 102 LEU B C 1
ATOM 1741 O O . LEU B 1 102 ? 11.281 -20.453 -2.787 1 85.88 102 LEU B O 1
ATOM 1745 N N . LYS B 1 103 ? 9.242 -21.141 -2.232 1 68.69 103 LYS B N 1
ATOM 1746 C CA . LYS B 1 103 ? 9.719 -22.5 -1.993 1 68.69 103 LYS B CA 1
ATOM 1747 C C . LYS B 1 103 ? 10.203 -23.156 -3.285 1 68.69 103 LYS B C 1
ATOM 1749 O O . LYS B 1 103 ? 9.555 -23.031 -4.328 1 68.69 103 LYS B O 1
ATOM 1754 N N . LYS B 1 104 ? 11.703 -23.438 -3.361 1 55.22 104 LYS B N 1
ATOM 1755 C CA . LYS B 1 104 ? 12.305 -24.266 -4.398 1 55.22 104 LYS B CA 1
ATOM 1756 C C . LYS B 1 104 ? 11.492 -25.547 -4.617 1 55.22 104 LYS B C 1
ATOM 1758 O O . LYS B 1 104 ? 10.844 -26.047 -3.693 1 55.22 104 LYS B O 1
#

Nearest PDB structures (foldseek):
  4r9m-assembly1_B  TM=7.635E-01  e=3.544E-06  Escherichia coli K-12
  6erd-assembly2_D  TM=7.951E-01  e=1.459E-05  Bacillus cereus ATCC 14579
  5wif-assembly1_B  TM=7.758E-01  e=1.459E-05  Yersinia pestis
  6d72-assembly1_C  TM=7.599E-01  e=1.770E-05  Yersinia pestis
  6th0-assembly1_A  TM=7.247E-01  e=4.356E-05  Arabidopsis thaliana

Secondary structure (DSSP, 8-state):
-EEEEETTGGG---EEEEE--S-TTTT-HHHHHHHHHHHHHHHHHH-TT--EEEEEEETT-HHHHHHHHHTT-EEEEEEEEEEEETTEEEEEEEEEEEGGGS--/-EEEEETTGGG---EEEEE--S-TTTT-HHHHHHHHHHHHHHHHHH-TT--EEEEEEETT-HHHHHHHHHTT-EEEEEEEEEEEETTEEEEEEEEEEEGGGS--

Organism: Lactococcus lactis subsp. lactis (strain IL1403) (NCBI:txid272623)

pLDDT: mean 90.5, std 12.09, range [54.62, 98.81]